Protein AF-A0A937NM58-F1 (afdb_monomer_lite)

Secondary structure (DSSP, 8-state):
--SGGGHHHHT-SHHHHHHHHHHHTS---S-HHHHHHHHHHHHHHHHHHS--GGG--TT-EEEEEEES-SSPPPTT--GGGS-EEEEEE--S-HHHHHHHHTPPSHHHHHHHHHHHHHHHHHHHHHHHHT-TTS-EE--HHHHHHHHT--HHHHHHHHHHHHHHH------HHHHHHTSS-HHHHHHHHHHHHTT--HHHHHHHHT--HHHHHHHHHHHHHHHHHHHTT--HHHHHHHH---HHHHHHHHHHHHHH-TTS-GGG--S---

Structure (mmCIF, N/CA/C/O backbone):
data_AF-A0A937NM58-F1
#
_entry.id   AF-A0A937NM58-F1
#
loop_
_atom_site.group_PDB
_atom_site.id
_atom_site.type_symbol
_atom_site.label_atom_id
_atom_site.label_alt_id
_atom_site.label_comp_id
_atom_site.label_asym_id
_atom_site.label_entity_id
_atom_site.label_seq_id
_atom_site.pdbx_PDB_ins_code
_atom_site.Cartn_x
_atom_site.Cartn_y
_atom_site.Cartn_z
_atom_site.occupancy
_atom_site.B_iso_or_equiv
_atom_site.auth_seq_id
_atom_site.auth_comp_id
_atom_site.auth_asym_id
_atom_site.auth_atom_id
_atom_site.pdbx_PDB_model_num
ATOM 1 N N . MET A 1 1 ? 34.214 -5.363 -49.501 1.00 46.44 1 MET A N 1
ATOM 2 C CA . MET A 1 1 ? 34.393 -6.374 -48.433 1.00 46.44 1 MET A CA 1
ATOM 3 C C . MET A 1 1 ? 34.916 -5.736 -47.137 1.00 46.44 1 MET A C 1
ATOM 5 O O . MET A 1 1 ? 36.028 -6.030 -46.733 1.00 46.44 1 MET A O 1
ATOM 9 N N . SER A 1 2 ? 34.150 -4.853 -46.474 1.00 55.09 2 SER A N 1
ATOM 10 C CA . SER A 1 2 ? 34.615 -4.168 -45.241 1.00 55.09 2 SER A CA 1
ATOM 11 C C . SER A 1 2 ? 33.670 -4.310 -44.032 1.00 55.09 2 SER A C 1
ATOM 13 O O . SER A 1 2 ? 33.998 -3.846 -42.944 1.00 55.09 2 SER A O 1
ATOM 15 N N . SER A 1 3 ? 32.519 -4.979 -44.177 1.00 57.66 3 SER A N 1
ATOM 16 C CA . SER A 1 3 ? 31.508 -5.089 -43.112 1.00 57.66 3 SER A CA 1
ATOM 17 C C . SER A 1 3 ? 31.756 -6.223 -42.106 1.00 57.66 3 SER A C 1
ATOM 19 O O . SER A 1 3 ? 31.245 -6.159 -40.991 1.00 57.66 3 SER A O 1
ATOM 21 N N . GLN A 1 4 ? 32.558 -7.241 -42.445 1.00 62.62 4 GLN A N 1
ATOM 22 C CA . GLN A 1 4 ? 32.810 -8.387 -41.554 1.00 62.62 4 GLN A CA 1
ATOM 23 C C . GLN A 1 4 ? 33.691 -8.046 -40.340 1.00 62.62 4 GLN A C 1
ATOM 25 O O . GLN A 1 4 ? 33.519 -8.652 -39.283 1.00 62.62 4 GLN A O 1
ATOM 30 N N . ALA A 1 5 ? 34.574 -7.045 -40.447 1.00 67.88 5 ALA A N 1
ATOM 31 C CA . ALA A 1 5 ? 35.495 -6.665 -39.370 1.00 67.88 5 ALA A CA 1
ATOM 32 C C . ALA A 1 5 ? 34.776 -6.189 -38.090 1.00 67.88 5 ALA A C 1
ATOM 34 O O . ALA A 1 5 ? 35.299 -6.341 -36.989 1.00 67.88 5 ALA A O 1
ATOM 35 N N . TYR A 1 6 ? 33.554 -5.662 -38.214 1.00 75.50 6 TYR A N 1
ATOM 36 C CA . TYR A 1 6 ? 32.794 -5.102 -37.091 1.00 75.50 6 TYR A CA 1
ATOM 37 C C . TYR A 1 6 ? 31.772 -6.072 -36.484 1.00 75.50 6 TYR A C 1
ATOM 39 O O . TYR A 1 6 ? 31.196 -5.772 -35.439 1.00 75.50 6 TYR A O 1
ATOM 47 N N . VAL A 1 7 ? 31.567 -7.253 -37.081 1.00 73.12 7 VAL A N 1
ATOM 48 C CA . VAL A 1 7 ? 30.554 -8.229 -36.633 1.00 73.12 7 VAL A CA 1
ATOM 49 C C . VAL A 1 7 ? 30.834 -8.722 -35.212 1.00 73.12 7 VAL A C 1
ATOM 51 O O . VAL A 1 7 ?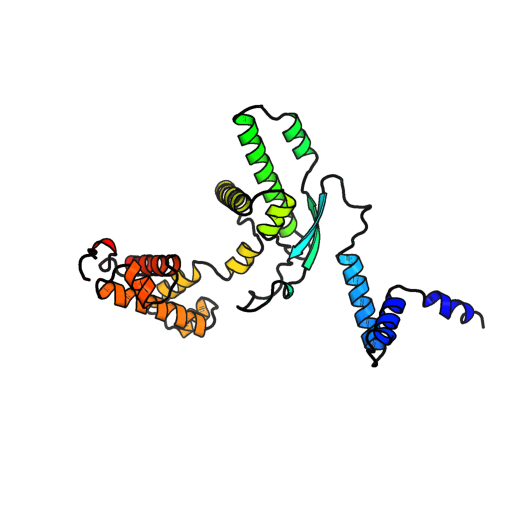 29.912 -8.846 -34.409 1.00 73.12 7 VAL A O 1
ATOM 54 N N . GLY A 1 8 ? 32.103 -8.976 -34.877 1.00 73.56 8 GLY A N 1
ATOM 55 C CA . GLY A 1 8 ? 32.495 -9.402 -33.530 1.00 73.56 8 GLY A CA 1
ATOM 56 C C . GLY A 1 8 ? 32.259 -8.317 -32.479 1.00 73.56 8 GLY A C 1
ATOM 57 O O . GLY A 1 8 ? 31.768 -8.607 -31.391 1.00 73.56 8 GLY A O 1
ATOM 58 N N . THR A 1 9 ? 32.545 -7.059 -32.817 1.00 76.94 9 THR A N 1
ATOM 59 C CA . THR A 1 9 ? 32.319 -5.907 -31.933 1.00 76.94 9 THR A CA 1
ATOM 60 C C . THR A 1 9 ? 30.828 -5.641 -31.728 1.00 76.94 9 THR A C 1
ATOM 62 O O . THR A 1 9 ? 30.406 -5.430 -30.595 1.00 76.94 9 THR A O 1
ATOM 65 N N . ALA A 1 10 ? 30.013 -5.743 -32.782 1.00 74.12 10 ALA A N 1
ATOM 66 C CA . ALA A 1 10 ? 28.562 -5.548 -32.714 1.00 74.12 10 ALA A CA 1
ATOM 67 C C . ALA A 1 10 ? 27.847 -6.571 -31.810 1.00 74.12 10 ALA A C 1
ATOM 69 O O . ALA A 1 10 ? 26.777 -6.290 -31.277 1.00 74.12 10 ALA A O 1
ATOM 70 N N . LYS A 1 11 ? 28.444 -7.752 -31.602 1.00 79.56 11 LYS A N 1
ATOM 71 C CA . LYS A 1 11 ? 27.898 -8.806 -30.735 1.00 79.56 11 LYS A CA 1
ATOM 72 C C . LYS A 1 11 ? 28.240 -8.631 -29.251 1.00 79.56 11 LYS A C 1
ATOM 74 O O . LYS A 1 11 ? 27.724 -9.383 -28.434 1.00 79.56 11 LYS A O 1
ATOM 79 N N . ARG A 1 12 ? 29.060 -7.648 -28.864 1.00 85.12 12 ARG A N 1
ATOM 80 C CA . ARG A 1 12 ? 29.435 -7.390 -27.458 1.00 85.12 12 ARG A CA 1
ATOM 81 C C . ARG A 1 12 ? 28.336 -6.617 -26.723 1.00 85.12 12 ARG A C 1
ATOM 83 O O . ARG A 1 12 ? 28.515 -5.462 -26.355 1.00 85.12 12 ARG A O 1
ATOM 90 N N . THR A 1 13 ? 27.179 -7.248 -26.547 1.00 87.75 13 THR A N 1
ATOM 91 C CA . THR A 1 13 ? 26.007 -6.651 -25.891 1.00 87.75 13 THR A CA 1
ATOM 92 C C . THR A 1 13 ? 25.630 -7.421 -24.631 1.00 87.75 13 THR A C 1
ATOM 94 O O . THR A 1 13 ? 25.936 -8.606 -24.504 1.00 87.75 13 THR A O 1
ATOM 97 N N . PHE A 1 14 ? 24.912 -6.761 -23.717 1.00 86.50 14 PHE A N 1
ATOM 98 C CA . PHE A 1 14 ? 24.343 -7.413 -22.535 1.00 86.50 14 PHE A CA 1
ATOM 99 C C . PHE A 1 14 ? 23.465 -8.614 -22.918 1.00 86.50 14 PHE A C 1
ATOM 101 O O . PHE A 1 14 ? 23.637 -9.698 -22.372 1.00 86.50 14 PHE A O 1
ATOM 108 N N . SER A 1 15 ? 22.596 -8.463 -23.923 1.00 88.44 15 SER A N 1
ATOM 109 C CA . SER A 1 15 ? 21.737 -9.557 -24.392 1.00 88.44 15 SER A CA 1
ATOM 110 C C . SER A 1 15 ? 22.546 -10.756 -24.903 1.00 88.44 15 SER A C 1
ATOM 112 O O . SER A 1 15 ? 22.203 -11.893 -24.598 1.00 88.44 15 SER A O 1
ATOM 114 N N . GLN A 1 16 ? 23.658 -10.536 -25.613 1.00 88.69 16 GLN A N 1
ATOM 115 C CA . GLN A 1 16 ? 24.517 -11.639 -26.059 1.00 88.69 16 GLN A CA 1
ATOM 116 C C . GLN A 1 16 ? 25.255 -12.321 -24.895 1.00 88.69 16 GLN A C 1
ATOM 118 O O . GLN A 1 16 ? 25.465 -13.532 -24.952 1.00 88.69 16 GLN A O 1
ATOM 123 N N . ALA A 1 17 ? 25.625 -11.573 -23.850 1.00 89.50 17 ALA A N 1
ATOM 124 C CA . ALA A 1 17 ? 26.204 -12.139 -22.631 1.00 89.50 17 ALA A CA 1
ATOM 125 C C . ALA A 1 17 ? 25.190 -13.014 -21.872 1.00 89.50 17 ALA A C 1
ATOM 127 O O . ALA A 1 17 ? 25.547 -14.096 -21.420 1.00 89.50 17 ALA A O 1
ATOM 128 N N . VAL A 1 18 ? 23.921 -12.592 -21.805 1.00 91.00 18 VAL A N 1
ATOM 129 C CA . VAL A 1 18 ? 22.829 -13.396 -21.228 1.00 91.00 18 VAL A CA 1
ATOM 130 C C . VAL A 1 18 ? 22.618 -14.687 -22.020 1.00 91.00 18 VAL A C 1
ATOM 132 O O . VAL A 1 18 ? 22.568 -15.753 -21.418 1.00 91.00 18 VAL A O 1
ATOM 135 N N . VAL A 1 19 ? 22.552 -14.621 -23.357 1.00 89.31 19 VAL A N 1
ATOM 136 C CA . VAL A 1 19 ? 22.438 -15.829 -24.200 1.00 89.31 19 VAL A CA 1
ATOM 137 C C . VAL A 1 19 ? 23.596 -16.790 -23.934 1.00 89.31 19 VAL A C 1
ATOM 139 O O . VAL A 1 19 ? 23.357 -17.975 -23.739 1.00 89.31 19 VAL A O 1
ATOM 142 N N . HIS A 1 20 ? 24.831 -16.281 -23.875 1.00 89.06 20 HIS A N 1
ATOM 143 C CA . HIS A 1 20 ? 26.003 -17.110 -23.601 1.00 89.06 20 HIS A CA 1
ATOM 144 C C . HIS A 1 20 ? 25.906 -17.813 -22.242 1.00 89.06 20 HIS A C 1
ATOM 146 O O . HIS A 1 20 ? 26.079 -19.021 -22.187 1.00 89.06 20 HIS A O 1
ATOM 152 N N . LEU A 1 21 ? 25.548 -17.083 -21.181 1.00 90.94 21 LEU A N 1
ATOM 153 C CA . LEU A 1 21 ? 25.357 -17.636 -19.837 1.00 90.94 21 LEU A CA 1
ATOM 154 C C . LEU A 1 21 ? 24.265 -18.719 -19.800 1.00 90.94 21 LEU A C 1
ATOM 156 O O . LEU A 1 21 ? 24.445 -19.748 -19.153 1.00 90.94 21 LEU A O 1
ATOM 160 N N . LEU A 1 22 ? 23.150 -18.534 -20.516 1.00 90.94 22 LEU A N 1
ATOM 161 C CA . LEU A 1 22 ? 22.099 -19.555 -20.612 1.00 90.94 22 LEU A CA 1
ATOM 162 C C . LEU A 1 22 ? 22.588 -20.821 -21.339 1.00 90.94 22 LEU A C 1
ATOM 164 O O . LEU A 1 22 ? 22.256 -21.931 -20.922 1.00 90.94 22 LEU A O 1
ATOM 168 N N . GLU A 1 23 ? 23.389 -20.664 -22.396 1.00 89.81 23 GLU A N 1
ATOM 169 C CA . GLU A 1 23 ? 23.971 -21.783 -23.149 1.00 89.81 23 GLU A CA 1
ATOM 170 C C . GLU A 1 23 ? 25.034 -22.539 -22.331 1.00 89.81 23 GLU A C 1
ATOM 172 O O . GLU A 1 23 ? 25.047 -23.769 -22.351 1.00 89.81 23 GLU A O 1
ATOM 177 N N . THR A 1 24 ? 25.918 -21.832 -21.617 1.00 88.75 24 THR A N 1
ATOM 178 C CA . THR A 1 24 ? 27.074 -22.439 -20.934 1.00 88.75 24 THR A CA 1
ATOM 179 C C . THR A 1 24 ? 26.768 -22.916 -19.524 1.00 88.75 24 THR A C 1
ATOM 181 O O . THR A 1 24 ? 27.105 -24.047 -19.181 1.00 88.75 24 THR A O 1
ATOM 184 N N . ASP A 1 25 ? 26.130 -22.075 -18.711 1.00 87.25 25 ASP A N 1
ATOM 185 C CA . ASP A 1 25 ? 26.051 -22.288 -17.261 1.00 87.25 25 ASP A CA 1
ATOM 186 C C . ASP A 1 25 ? 24.756 -23.010 -16.879 1.00 87.25 25 ASP A C 1
ATOM 188 O O . ASP A 1 25 ? 24.722 -23.781 -15.922 1.00 87.25 25 ASP A O 1
ATOM 192 N N . TYR A 1 26 ? 23.693 -22.785 -17.656 1.00 87.12 26 TYR A N 1
ATOM 193 C CA . TYR A 1 26 ? 22.386 -23.420 -17.463 1.00 87.12 26 TYR A CA 1
ATOM 194 C C . TYR A 1 26 ? 22.130 -24.572 -18.439 1.00 87.12 26 TYR A C 1
ATOM 196 O O . TYR A 1 26 ? 21.093 -25.227 -18.340 1.00 87.12 26 TYR A O 1
ATOM 204 N N . ALA A 1 27 ? 23.057 -24.819 -19.375 1.00 85.44 27 ALA A N 1
ATOM 205 C CA . ALA A 1 27 ? 22.957 -25.850 -20.408 1.00 85.44 27 ALA A CA 1
ATOM 206 C C . ALA A 1 27 ? 21.612 -25.832 -21.167 1.00 85.44 27 ALA A C 1
ATOM 208 O O . ALA A 1 27 ? 21.112 -26.874 -21.601 1.00 85.44 27 ALA A O 1
ATOM 209 N N . LEU A 1 28 ? 21.010 -24.646 -21.333 1.00 81.56 28 LEU A N 1
ATOM 210 C CA . LEU A 1 28 ? 19.780 -24.467 -22.100 1.00 81.56 28 LEU A CA 1
ATOM 211 C C . LEU A 1 28 ? 20.114 -24.550 -23.589 1.00 81.56 28 LEU A C 1
ATOM 213 O O . LEU A 1 28 ? 20.347 -23.551 -24.267 1.00 81.56 28 LEU A O 1
ATOM 217 N N . LEU A 1 29 ? 20.156 -25.780 -24.088 1.00 73.56 29 LEU A N 1
ATOM 218 C CA . LEU A 1 29 ? 20.459 -26.101 -25.475 1.00 73.56 29 LEU A CA 1
ATOM 219 C C . LEU A 1 29 ? 19.147 -26.228 -26.263 1.00 73.56 29 LEU A C 1
ATOM 221 O O . LEU A 1 29 ? 18.295 -27.061 -25.960 1.00 73.56 29 LEU A O 1
ATOM 225 N N . GLY A 1 30 ? 18.960 -25.373 -27.268 1.00 69.12 30 GLY A N 1
ATOM 226 C CA . GLY A 1 30 ? 17.721 -25.284 -28.042 1.00 69.12 30 GLY A CA 1
ATOM 227 C C . GLY A 1 30 ? 17.685 -24.058 -28.955 1.00 69.12 30 GLY A C 1
ATOM 228 O O . GLY A 1 30 ? 18.679 -23.347 -29.078 1.00 69.12 30 GLY A O 1
ATOM 229 N N . SER A 1 31 ? 16.547 -23.830 -29.630 1.00 78.62 31 SER A N 1
ATOM 230 C CA . SER A 1 31 ? 16.358 -22.746 -30.611 1.00 78.62 31 SER A CA 1
ATOM 231 C C . SER A 1 31 ? 16.915 -21.416 -30.098 1.00 78.62 31 SER A C 1
ATOM 233 O O . SER A 1 31 ? 16.328 -20.784 -29.221 1.00 78.62 31 SER A O 1
ATOM 235 N N . ARG A 1 32 ? 18.028 -20.967 -30.693 1.00 84.62 32 ARG A N 1
ATOM 236 C CA . ARG A 1 32 ? 18.716 -19.710 -30.356 1.00 84.62 32 ARG A CA 1
ATOM 237 C C . ARG A 1 32 ? 17.773 -18.508 -30.332 1.00 84.62 32 ARG A C 1
ATOM 239 O O . ARG A 1 32 ? 17.958 -17.586 -29.545 1.00 84.62 32 ARG A O 1
ATOM 246 N N . ARG A 1 33 ? 16.708 -18.564 -31.135 1.00 85.56 33 ARG A N 1
ATOM 247 C CA . ARG A 1 33 ? 15.648 -17.559 -31.158 1.00 85.56 33 ARG A CA 1
ATOM 248 C C . ARG A 1 33 ? 14.952 -17.393 -29.805 1.00 85.56 33 ARG A C 1
ATOM 250 O O . ARG A 1 33 ? 14.627 -16.273 -29.438 1.00 85.56 33 ARG A O 1
ATOM 257 N N . VAL A 1 34 ? 14.722 -18.481 -29.073 1.00 87.12 34 VAL A N 1
ATOM 258 C CA . VAL A 1 34 ? 14.090 -18.448 -27.744 1.00 87.12 34 VAL A CA 1
ATOM 259 C C . VAL A 1 34 ? 15.026 -17.803 -26.725 1.00 87.12 34 VAL A C 1
ATOM 261 O O . VAL A 1 34 ? 14.592 -16.951 -25.959 1.00 87.12 34 VAL A O 1
ATOM 264 N N . LEU A 1 35 ? 16.319 -18.138 -26.759 1.00 88.12 35 LEU A N 1
ATOM 265 C CA . LEU A 1 35 ? 17.313 -17.535 -25.864 1.00 88.12 35 LEU A CA 1
ATOM 266 C C . LEU A 1 35 ? 17.458 -16.027 -26.105 1.00 88.12 35 LEU A C 1
ATOM 268 O O . LEU A 1 35 ? 17.568 -15.256 -25.157 1.00 88.12 35 LEU A O 1
ATOM 272 N N . GLU A 1 36 ? 17.407 -15.595 -27.366 1.00 88.38 36 GLU A N 1
ATOM 273 C CA . GLU A 1 36 ? 17.400 -14.173 -27.725 1.00 88.38 36 GLU A CA 1
ATOM 274 C C . GLU A 1 36 ? 16.163 -13.435 -27.191 1.00 88.38 36 GLU A C 1
ATOM 276 O O . GLU A 1 36 ? 16.292 -12.292 -26.752 1.00 88.38 36 GLU A O 1
ATOM 281 N N . LEU A 1 37 ? 14.986 -14.076 -27.198 1.00 87.56 37 LEU A N 1
ATOM 282 C CA . LEU A 1 37 ? 13.766 -13.509 -26.611 1.00 87.56 37 LEU A CA 1
ATOM 283 C C . LEU A 1 37 ? 13.898 -13.370 -25.089 1.00 87.56 37 LEU A C 1
ATOM 285 O O . LEU A 1 37 ? 13.684 -12.281 -24.567 1.00 87.56 37 LEU A O 1
ATOM 289 N N . ILE A 1 38 ? 14.366 -14.411 -24.394 1.00 89.00 38 ILE A N 1
ATOM 290 C CA . ILE A 1 38 ? 14.612 -14.360 -22.941 1.00 89.00 38 ILE A CA 1
ATOM 291 C C . ILE A 1 38 ? 15.613 -13.246 -22.595 1.00 89.00 38 ILE A C 1
ATOM 293 O O . ILE A 1 38 ? 15.418 -12.485 -21.649 1.00 89.00 38 ILE A O 1
ATOM 297 N N . ALA A 1 39 ? 16.689 -13.111 -23.373 1.00 89.31 39 ALA A N 1
ATOM 298 C CA . ALA A 1 39 ? 17.687 -12.069 -23.161 1.00 89.31 39 ALA A CA 1
ATOM 299 C C . ALA A 1 39 ? 17.155 -10.649 -23.422 1.00 89.31 39 ALA A C 1
ATOM 301 O O . ALA A 1 39 ? 17.661 -9.688 -22.831 1.00 89.31 39 ALA A O 1
ATOM 302 N N . ALA A 1 40 ? 16.164 -10.496 -24.305 1.00 88.19 40 ALA A N 1
ATOM 303 C CA . ALA A 1 40 ? 15.447 -9.239 -24.483 1.00 88.19 40 ALA A CA 1
ATOM 304 C C . ALA A 1 40 ? 14.562 -8.941 -23.263 1.00 88.19 40 ALA A C 1
ATOM 306 O O . ALA A 1 40 ? 14.691 -7.859 -22.696 1.00 88.19 40 ALA A O 1
ATOM 307 N N . ASP A 1 41 ? 13.784 -9.917 -22.789 1.00 87.38 41 ASP A N 1
ATOM 308 C CA . ASP A 1 41 ? 12.912 -9.763 -21.617 1.00 87.38 41 ASP A CA 1
ATOM 309 C C . ASP A 1 41 ? 13.709 -9.405 -20.350 1.00 87.38 41 ASP A C 1
ATOM 311 O O . ASP A 1 41 ? 13.330 -8.507 -19.599 1.00 87.38 41 ASP A O 1
ATOM 315 N N . ILE A 1 42 ? 14.867 -10.042 -20.128 1.00 88.88 42 ILE A N 1
ATOM 316 C CA . ILE A 1 42 ? 15.755 -9.727 -18.994 1.00 88.88 42 ILE A CA 1
ATOM 317 C C . ILE A 1 42 ? 16.287 -8.297 -19.090 1.00 88.88 42 ILE A C 1
ATOM 319 O O . ILE A 1 42 ? 16.335 -7.585 -18.087 1.00 88.88 42 ILE A O 1
ATOM 323 N N . ARG A 1 43 ? 16.698 -7.851 -20.281 1.00 86.50 43 ARG A N 1
ATOM 324 C CA . ARG A 1 43 ? 17.160 -6.471 -20.480 1.00 86.50 43 ARG A CA 1
ATOM 325 C C . ARG A 1 43 ? 16.040 -5.477 -20.172 1.00 86.50 43 ARG A C 1
ATOM 327 O O . ARG A 1 43 ? 16.291 -4.469 -19.513 1.00 86.50 43 ARG A O 1
ATOM 334 N N . ASP A 1 44 ? 14.827 -5.772 -20.617 1.00 85.06 44 ASP A N 1
ATOM 335 C CA . ASP A 1 44 ? 13.672 -4.908 -20.409 1.00 85.06 44 ASP A CA 1
ATOM 336 C C . ASP A 1 44 ? 13.287 -4.867 -18.912 1.00 85.06 44 ASP A C 1
ATOM 338 O O . ASP A 1 44 ? 13.026 -3.788 -18.374 1.00 85.06 44 ASP A O 1
ATOM 342 N N . LEU A 1 45 ? 13.398 -5.990 -18.185 1.00 84.88 45 LEU A N 1
ATOM 343 C CA . LEU A 1 45 ? 13.287 -6.034 -16.718 1.00 84.88 45 LEU A CA 1
ATOM 344 C C . LEU A 1 45 ? 14.371 -5.201 -16.026 1.00 84.88 45 LEU A C 1
ATOM 346 O O . LEU A 1 45 ? 14.069 -4.449 -15.100 1.00 84.88 45 LEU A O 1
ATOM 350 N N . VAL A 1 46 ? 15.628 -5.295 -16.470 1.00 84.06 46 VAL A N 1
ATOM 351 C CA . VAL A 1 46 ? 16.715 -4.477 -15.915 1.00 84.06 46 VAL A CA 1
ATOM 352 C C . VAL A 1 46 ? 16.396 -2.994 -16.082 1.00 84.06 46 VAL A C 1
ATOM 354 O O . VAL A 1 46 ? 16.519 -2.230 -15.128 1.00 84.06 46 VAL A O 1
ATOM 357 N N . GLN A 1 47 ? 15.919 -2.587 -17.258 1.00 81.00 47 GLN A N 1
ATOM 358 C CA . GLN A 1 47 ? 15.522 -1.205 -17.515 1.00 81.00 47 GLN A CA 1
ATOM 359 C C . GLN A 1 47 ? 14.324 -0.769 -16.656 1.00 81.00 47 GLN A C 1
ATOM 361 O O . GLN A 1 47 ? 14.283 0.373 -16.194 1.00 81.00 47 GLN A O 1
ATOM 366 N N . GLN A 1 48 ? 13.366 -1.667 -16.420 1.00 79.69 48 GLN A N 1
ATOM 367 C CA . GLN A 1 48 ? 12.184 -1.397 -15.607 1.00 79.69 48 GLN A CA 1
ATOM 368 C C . GLN A 1 48 ? 12.522 -1.247 -14.115 1.00 79.69 48 GLN A C 1
ATOM 370 O O . GLN A 1 48 ? 12.020 -0.327 -13.470 1.00 79.69 48 GLN A O 1
ATOM 375 N N . PHE A 1 49 ? 13.341 -2.143 -13.556 1.00 78.62 49 PHE A N 1
ATOM 376 C CA . PHE A 1 49 ? 13.620 -2.196 -12.115 1.00 78.62 49 PHE A CA 1
ATOM 377 C C . PHE A 1 49 ? 14.799 -1.326 -11.687 1.00 78.62 49 PHE A C 1
ATOM 379 O O . PHE A 1 49 ? 14.757 -0.745 -10.602 1.00 78.62 49 PHE A O 1
ATOM 386 N N . TYR A 1 50 ? 15.812 -1.186 -12.540 1.00 73.06 50 TYR A N 1
ATOM 387 C CA . TYR A 1 50 ? 17.020 -0.410 -12.273 1.00 73.06 50 TYR A CA 1
ATOM 388 C C . TYR A 1 50 ? 17.040 0.870 -13.115 1.00 73.06 50 TYR A C 1
ATOM 390 O O . TYR A 1 50 ? 17.970 1.125 -13.884 1.00 73.06 50 TYR A O 1
ATOM 398 N N . GLN A 1 51 ? 15.999 1.698 -12.969 1.00 62.81 51 GLN A N 1
ATOM 399 C CA . GLN A 1 51 ? 15.981 3.034 -13.568 1.00 62.81 51 GLN A CA 1
ATOM 400 C C . GLN A 1 51 ? 17.206 3.827 -13.088 1.00 62.81 51 GLN A C 1
ATOM 402 O O . GLN A 1 51 ? 17.500 3.868 -11.893 1.00 62.81 51 GLN A O 1
ATOM 407 N N . GLN A 1 52 ? 17.952 4.429 -14.020 1.00 59.59 52 GLN A N 1
ATOM 408 C CA . GLN A 1 52 ? 19.214 5.107 -13.712 1.00 59.59 52 GLN A CA 1
ATOM 409 C C . GLN A 1 52 ? 19.023 6.168 -12.614 1.00 59.59 52 GLN A C 1
ATOM 411 O O . GLN A 1 52 ? 18.226 7.095 -12.765 1.00 59.59 52 GLN A O 1
ATOM 416 N N . ALA A 1 53 ? 19.815 6.054 -11.542 1.00 55.16 53 ALA A N 1
ATOM 417 C CA . ALA A 1 53 ? 19.754 6.888 -10.338 1.00 55.16 53 ALA A CA 1
ATOM 418 C C . ALA A 1 53 ? 19.829 8.409 -10.601 1.00 55.16 53 ALA A C 1
ATOM 420 O O . ALA A 1 53 ? 19.360 9.202 -9.790 1.00 55.16 53 ALA A O 1
ATOM 421 N N . ASN A 1 54 ? 20.350 8.828 -11.757 1.00 56.25 54 ASN A N 1
ATOM 422 C CA . ASN A 1 54 ? 20.585 10.234 -12.103 1.00 56.25 54 ASN A CA 1
ATOM 423 C C . ASN A 1 54 ? 19.316 11.061 -12.392 1.00 56.25 54 ASN A C 1
ATOM 425 O O . ASN A 1 54 ? 19.433 12.233 -12.741 1.00 56.25 54 ASN A O 1
ATOM 429 N N . ARG A 1 55 ? 18.111 10.483 -12.294 1.00 70.69 55 ARG A N 1
ATOM 430 C CA . ARG A 1 55 ? 16.842 11.184 -12.581 1.00 70.69 55 ARG A CA 1
ATOM 431 C C . ARG A 1 55 ? 15.840 11.196 -11.427 1.00 70.69 55 ARG A C 1
ATOM 433 O O . ARG A 1 55 ? 14.725 11.671 -11.616 1.00 70.69 55 ARG A O 1
ATOM 440 N N . VAL A 1 56 ? 16.216 10.694 -10.252 1.00 82.06 56 VAL A N 1
ATOM 441 C CA . VAL A 1 56 ? 15.331 10.656 -9.079 1.00 82.06 56 VAL A CA 1
ATOM 442 C C . VAL A 1 56 ? 15.558 11.923 -8.246 1.00 82.06 56 VAL A C 1
ATOM 444 O O . VAL A 1 56 ? 16.668 12.112 -7.744 1.00 82.06 56 VAL A O 1
ATOM 447 N N . PRO A 1 57 ? 14.562 12.818 -8.097 1.00 84.38 57 PRO A N 1
ATOM 448 C CA . PRO A 1 57 ? 14.734 14.034 -7.307 1.00 84.38 57 PRO A CA 1
ATOM 449 C C . PRO A 1 57 ? 14.979 13.732 -5.820 1.00 84.38 57 PRO A C 1
ATOM 451 O O . PRO A 1 57 ? 14.548 12.704 -5.297 1.00 84.38 57 PRO A O 1
ATOM 454 N N . SER A 1 58 ? 15.626 14.659 -5.106 1.00 87.31 58 SER A N 1
ATOM 455 C CA . SER A 1 58 ? 15.822 14.534 -3.654 1.00 87.31 58 SER A CA 1
ATOM 456 C C . SER A 1 58 ? 14.485 14.364 -2.921 1.00 87.31 58 SER A C 1
ATOM 458 O O . SER A 1 58 ? 13.504 15.033 -3.244 1.00 87.31 58 SER A O 1
ATOM 460 N N . GLY A 1 59 ? 14.442 13.451 -1.946 1.00 89.94 59 GLY A N 1
ATOM 461 C CA . GLY A 1 59 ? 13.232 13.121 -1.185 1.00 89.94 59 GLY A CA 1
ATOM 462 C C . GLY A 1 59 ? 12.269 12.150 -1.882 1.00 89.94 59 GLY A C 1
ATOM 463 O O . GLY A 1 59 ? 11.299 11.708 -1.259 1.00 89.94 59 GLY A O 1
ATOM 464 N N . TRP A 1 60 ? 12.539 11.765 -3.132 1.00 93.19 60 TRP A N 1
ATOM 465 C CA . TRP A 1 60 ? 11.826 10.688 -3.818 1.00 93.19 60 TRP A CA 1
ATOM 466 C C . TRP A 1 60 ? 12.490 9.337 -3.546 1.00 93.19 60 TRP A C 1
ATOM 468 O O . TRP A 1 60 ? 13.676 9.260 -3.229 1.00 93.19 60 TRP A O 1
ATOM 478 N N . MET A 1 61 ? 11.717 8.260 -3.658 1.00 91.75 61 MET A N 1
ATOM 479 C CA . MET A 1 61 ? 12.191 6.900 -3.398 1.00 91.75 61 MET A CA 1
ATOM 480 C C . MET A 1 61 ? 11.828 5.986 -4.559 1.00 91.75 61 MET A C 1
ATOM 482 O O . MET A 1 61 ? 10.659 5.912 -4.923 1.00 91.75 61 MET A O 1
ATOM 486 N N . VAL A 1 62 ? 12.802 5.260 -5.105 1.00 90.88 62 VAL A N 1
ATOM 487 C CA . VAL A 1 62 ? 12.523 4.171 -6.051 1.00 90.88 62 VAL A CA 1
ATOM 488 C C . VAL A 1 62 ? 12.083 2.949 -5.256 1.00 90.88 62 VAL A C 1
ATOM 490 O O . VAL A 1 62 ? 12.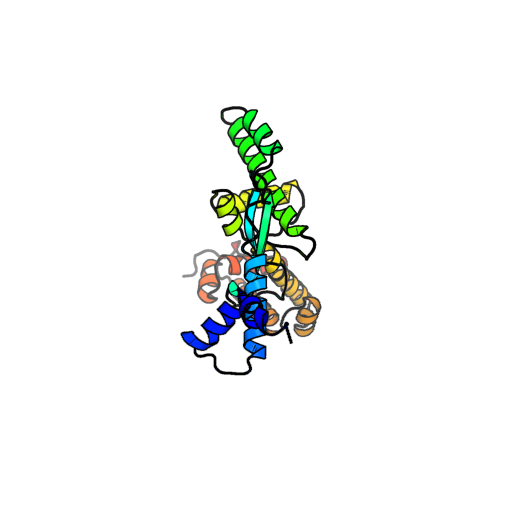820 2.479 -4.390 1.00 90.88 62 VAL A O 1
ATOM 493 N N . PHE A 1 63 ? 10.875 2.458 -5.516 1.00 91.44 63 PHE A N 1
ATOM 494 C CA . PHE A 1 63 ? 10.323 1.294 -4.824 1.00 91.44 63 PHE A CA 1
ATOM 495 C C . PHE A 1 63 ? 9.376 0.524 -5.751 1.00 91.44 63 PHE A C 1
ATOM 497 O O . PHE A 1 63 ? 8.624 1.126 -6.524 1.00 91.44 63 PHE A O 1
ATOM 504 N N . ALA A 1 64 ? 9.395 -0.807 -5.671 1.00 90.56 64 ALA A N 1
ATOM 505 C CA . ALA A 1 64 ? 8.517 -1.654 -6.470 1.00 90.56 64 ALA A CA 1
ATOM 506 C C . ALA A 1 64 ? 7.105 -1.701 -5.872 1.00 90.56 64 ALA A C 1
ATOM 508 O O . ALA A 1 64 ? 6.923 -2.042 -4.707 1.00 90.56 64 ALA A O 1
ATOM 509 N N . GLY A 1 65 ? 6.101 -1.375 -6.681 1.00 89.31 65 GLY A N 1
ATOM 510 C CA . GLY A 1 65 ? 4.693 -1.583 -6.365 1.00 89.31 65 GLY A CA 1
ATOM 511 C C . GLY A 1 65 ? 4.084 -2.703 -7.203 1.00 89.31 65 GLY A C 1
ATOM 512 O O . GLY A 1 65 ? 4.714 -3.256 -8.107 1.00 89.31 65 GLY A O 1
ATOM 513 N N . VAL A 1 66 ? 2.826 -3.027 -6.916 1.00 88.62 66 VAL A N 1
ATOM 514 C CA . VAL A 1 66 ? 2.070 -4.058 -7.631 1.00 88.62 66 VAL A CA 1
ATOM 515 C C . VAL A 1 66 ? 1.121 -3.404 -8.618 1.00 88.62 66 VAL A C 1
ATOM 517 O O . VAL A 1 66 ? 0.243 -2.640 -8.217 1.00 88.62 66 VAL A O 1
ATOM 520 N N . LYS A 1 67 ? 1.257 -3.713 -9.907 1.00 86.81 67 LYS A N 1
ATOM 521 C CA . LYS A 1 67 ? 0.319 -3.233 -10.920 1.00 86.81 67 LYS A CA 1
ATOM 522 C C . LYS A 1 67 ? -1.052 -3.861 -10.676 1.00 86.81 67 LYS A C 1
ATOM 524 O O . LYS A 1 67 ? -1.162 -5.076 -10.506 1.00 86.81 67 LYS A O 1
ATOM 529 N N . ALA A 1 68 ? -2.098 -3.042 -10.679 1.00 82.50 68 ALA A N 1
ATOM 530 C CA . ALA A 1 68 ? -3.490 -3.457 -10.526 1.00 82.50 68 ALA A CA 1
ATOM 531 C C . ALA A 1 68 ? -3.998 -4.170 -11.794 1.00 82.50 68 ALA A C 1
ATOM 533 O O . ALA A 1 68 ? -4.873 -3.683 -12.503 1.00 82.50 68 ALA A O 1
ATOM 534 N N . THR A 1 69 ? -3.390 -5.311 -12.110 1.00 68.44 69 THR A N 1
ATOM 535 C CA . THR A 1 69 ? -3.677 -6.141 -13.283 1.00 68.44 69 THR A CA 1
ATOM 536 C C . THR A 1 69 ? -3.964 -7.571 -12.849 1.00 68.44 69 THR A C 1
ATOM 538 O O . THR A 1 69 ? -3.356 -8.075 -11.902 1.00 68.44 69 THR A O 1
ATOM 541 N N . GLY A 1 70 ? -4.883 -8.215 -13.565 1.00 55.84 70 GLY A N 1
ATOM 542 C CA . GLY A 1 70 ? -5.260 -9.609 -13.348 1.00 55.84 70 GLY A CA 1
ATOM 543 C C . GLY A 1 70 ? -6.457 -9.806 -12.407 1.00 55.84 70 GLY A C 1
ATOM 544 O O . GLY A 1 70 ? -6.850 -8.891 -11.678 1.00 55.84 70 GLY A O 1
ATOM 545 N N . PRO A 1 71 ? -7.075 -11.000 -12.449 1.00 48.09 71 PRO A N 1
ATOM 546 C CA . PRO A 1 71 ? -8.147 -11.370 -11.538 1.00 48.09 71 PRO A CA 1
ATOM 547 C C . PRO A 1 71 ? -7.632 -11.459 -10.096 1.00 48.09 71 PRO A C 1
ATOM 549 O O . PRO A 1 71 ? -6.434 -11.520 -9.826 1.00 48.09 71 PRO A O 1
ATOM 552 N N . LYS A 1 72 ? -8.573 -11.483 -9.154 1.00 50.66 72 LYS A N 1
ATOM 553 C CA . LYS A 1 72 ? -8.322 -11.722 -7.732 1.00 50.66 72 LYS A CA 1
ATOM 554 C C . LYS A 1 72 ? -7.417 -12.947 -7.529 1.00 50.66 72 LYS A C 1
ATOM 556 O O . LYS A 1 72 ? -7.688 -14.000 -8.109 1.00 50.66 72 LYS A O 1
ATOM 561 N N . ALA A 1 73 ? -6.393 -12.817 -6.683 1.00 49.16 73 ALA A N 1
ATOM 562 C CA . ALA A 1 73 ? -5.532 -13.938 -6.319 1.00 49.16 73 ALA A CA 1
ATOM 563 C C . ALA A 1 73 ? -6.376 -15.078 -5.724 1.00 49.16 73 ALA A C 1
ATOM 565 O O . ALA A 1 73 ? -7.186 -14.860 -4.816 1.00 49.16 73 ALA A O 1
ATOM 566 N N . ARG A 1 74 ? -6.221 -16.290 -6.260 1.00 46.56 74 ARG A N 1
ATOM 567 C CA . ARG A 1 74 ? -6.894 -17.488 -5.738 1.00 46.56 74 ARG A CA 1
ATOM 568 C C . ARG A 1 74 ? -6.186 -17.954 -4.457 1.00 46.56 74 ARG A C 1
ATOM 570 O O . ARG A 1 74 ? -4.974 -17.762 -4.341 1.00 46.56 74 ARG A O 1
ATOM 577 N N . PRO A 1 75 ? -6.892 -18.577 -3.493 1.00 39.09 75 PRO A N 1
ATOM 578 C CA . PRO A 1 75 ? -6.243 -19.165 -2.323 1.00 39.09 75 PRO A CA 1
ATOM 579 C C . PRO A 1 75 ? -5.116 -20.117 -2.759 1.00 39.09 75 PRO A C 1
ATOM 581 O O . PRO A 1 75 ? -5.371 -21.055 -3.509 1.00 39.09 75 PRO A O 1
ATOM 584 N N . GLY A 1 76 ? -3.880 -19.848 -2.327 1.00 42.91 76 GLY A N 1
ATOM 585 C CA . GLY A 1 76 ? -2.685 -20.614 -2.710 1.00 42.91 76 GLY A CA 1
ATOM 586 C C . GLY A 1 76 ? -1.779 -19.962 -3.764 1.00 42.91 76 GLY A C 1
ATOM 587 O O . GLY A 1 76 ? -0.679 -20.463 -3.979 1.00 42.91 76 GLY A O 1
ATOM 588 N N . GLN A 1 77 ? -2.174 -18.840 -4.379 1.00 43.00 77 GLN A N 1
ATOM 589 C CA . GLN A 1 77 ? -1.270 -18.058 -5.232 1.00 43.00 77 GLN A CA 1
ATOM 590 C C . GLN A 1 77 ? -0.277 -17.244 -4.395 1.00 43.00 77 GLN A C 1
ATOM 592 O O . GLN A 1 77 ? -0.648 -16.548 -3.447 1.00 43.00 77 GLN A O 1
ATOM 597 N N . SER A 1 78 ? 1.004 -17.348 -4.747 1.00 44.50 78 SER A N 1
ATOM 598 C CA . SER A 1 78 ? 2.090 -16.595 -4.120 1.00 44.50 78 SER A CA 1
ATOM 599 C C . SER A 1 78 ? 2.000 -15.113 -4.502 1.00 44.50 78 SER A C 1
ATOM 601 O O . SER A 1 78 ? 1.504 -14.754 -5.567 1.00 44.50 78 SER A O 1
ATOM 603 N N . ALA A 1 79 ? 2.547 -14.224 -3.664 1.00 42.50 79 ALA A N 1
ATOM 604 C CA . ALA A 1 79 ? 2.671 -12.793 -3.965 1.00 42.50 79 ALA A CA 1
ATOM 605 C C . ALA A 1 79 ? 3.401 -12.495 -5.300 1.00 42.50 79 ALA A C 1
ATOM 607 O O . ALA A 1 79 ? 3.306 -11.367 -5.786 1.00 42.50 79 ALA A O 1
ATOM 608 N N . SER A 1 80 ? 4.086 -13.501 -5.861 1.00 48.19 80 SER A N 1
ATOM 609 C CA . SER A 1 80 ? 4.802 -13.505 -7.144 1.00 48.19 80 SER A CA 1
ATOM 610 C C . SER A 1 80 ? 3.920 -13.532 -8.402 1.00 48.19 80 SER A C 1
ATOM 612 O O . SER A 1 80 ? 4.433 -13.243 -9.477 1.00 48.19 80 SER A O 1
ATOM 614 N N . ASP A 1 81 ? 2.610 -13.780 -8.291 1.00 57.47 81 ASP A N 1
ATOM 615 C CA . ASP A 1 81 ? 1.723 -13.883 -9.467 1.00 57.47 81 ASP A CA 1
ATOM 616 C C . ASP A 1 81 ? 1.246 -12.526 -10.021 1.00 57.47 81 ASP A C 1
ATOM 618 O O . ASP A 1 81 ? 0.538 -12.470 -11.027 1.00 57.47 81 ASP A O 1
ATOM 622 N N . HIS A 1 82 ? 1.613 -11.413 -9.380 1.00 70.50 82 HIS A N 1
ATOM 623 C CA . HIS A 1 82 ? 1.232 -10.079 -9.839 1.00 70.50 82 HIS A CA 1
ATOM 624 C C . HIS A 1 82 ? 2.398 -9.345 -10.491 1.00 70.50 82 HIS A C 1
ATOM 626 O O . HIS A 1 82 ? 3.515 -9.343 -9.975 1.00 70.50 82 HIS A O 1
ATOM 632 N N . GLN A 1 83 ? 2.107 -8.635 -11.583 1.00 78.44 83 GLN A N 1
ATOM 633 C CA . GLN A 1 83 ? 3.094 -7.806 -12.261 1.00 78.44 83 GLN A CA 1
ATOM 634 C C . GLN A 1 83 ? 3.621 -6.717 -11.314 1.00 78.44 83 GLN A C 1
ATOM 636 O O . GLN A 1 83 ? 2.872 -5.858 -10.841 1.00 78.44 83 GLN A O 1
ATOM 641 N N . LEU A 1 84 ? 4.925 -6.752 -11.053 1.00 84.81 84 LEU A N 1
ATOM 642 C CA . LEU A 1 84 ? 5.633 -5.739 -10.281 1.00 84.81 84 LEU A CA 1
ATOM 643 C C . LEU A 1 84 ? 6.116 -4.614 -11.199 1.00 84.81 84 LEU A C 1
ATOM 645 O O . LEU A 1 84 ? 6.531 -4.858 -12.332 1.00 84.81 84 LEU A O 1
ATOM 649 N N . VAL A 1 85 ? 6.062 -3.377 -10.705 1.00 84.50 85 VAL A N 1
ATOM 650 C CA . VAL A 1 85 ? 6.533 -2.185 -11.422 1.00 84.50 85 VAL A CA 1
ATOM 651 C C . VAL A 1 85 ? 7.291 -1.278 -10.462 1.00 84.50 85 VAL A C 1
ATOM 653 O O . VAL A 1 85 ? 6.782 -0.938 -9.396 1.00 84.50 85 VAL A O 1
ATOM 656 N N . SER A 1 86 ? 8.505 -0.877 -10.840 1.00 88.75 86 SER A N 1
ATOM 657 C CA . SER A 1 86 ? 9.305 0.084 -10.079 1.00 88.75 86 SER A CA 1
ATOM 658 C C . SER A 1 86 ? 8.909 1.511 -10.441 1.00 88.75 86 SER A C 1
ATOM 660 O O . SER A 1 86 ? 8.937 1.876 -11.616 1.00 88.75 86 SER A O 1
ATOM 662 N N . LEU A 1 87 ? 8.535 2.307 -9.437 1.00 90.12 87 LEU A N 1
ATOM 663 C CA . LEU A 1 87 ? 8.205 3.725 -9.587 1.00 90.12 87 LEU A CA 1
ATOM 664 C C . LEU A 1 87 ? 9.097 4.586 -8.692 1.00 90.12 87 LEU A C 1
ATOM 666 O O . LEU A 1 87 ? 9.578 4.133 -7.653 1.00 90.12 87 LEU A O 1
ATOM 670 N N . SER A 1 88 ? 9.255 5.855 -9.072 1.00 92.19 88 SER A N 1
ATOM 671 C CA . SER A 1 88 ? 9.803 6.897 -8.200 1.00 92.19 88 SER A CA 1
ATOM 672 C C . SER A 1 88 ? 8.658 7.550 -7.428 1.00 92.19 88 SER A C 1
ATOM 674 O O . SER A 1 88 ? 7.837 8.253 -8.006 1.00 92.19 88 SER A O 1
ATOM 676 N N . TRP A 1 89 ? 8.587 7.317 -6.122 1.00 94.50 89 TRP A N 1
ATOM 677 C CA . TRP A 1 89 ? 7.492 7.765 -5.266 1.00 94.50 89 TRP A CA 1
ATOM 678 C C . TRP A 1 89 ? 7.807 9.113 -4.600 1.00 94.50 89 TRP A C 1
ATOM 680 O O . TRP A 1 89 ? 8.896 9.263 -4.036 1.00 94.50 89 TRP A O 1
ATOM 690 N N . PRO A 1 90 ? 6.861 10.075 -4.570 1.00 95.94 90 PRO A N 1
ATOM 691 C CA . PRO A 1 90 ? 7.049 11.386 -3.943 1.00 95.94 90 PRO A CA 1
ATOM 692 C C . PRO A 1 90 ? 6.928 11.305 -2.409 1.00 95.94 90 PRO A C 1
ATOM 694 O O . PRO A 1 90 ? 5.933 11.731 -1.806 1.00 95.94 90 PRO A O 1
ATOM 697 N N . ILE A 1 91 ? 7.937 10.724 -1.753 1.00 96.06 91 ILE A N 1
ATOM 698 C CA . ILE A 1 91 ? 7.919 10.450 -0.309 1.00 96.06 91 ILE A CA 1
ATOM 699 C C . ILE A 1 91 ? 8.055 11.722 0.521 1.00 96.06 91 ILE A C 1
ATOM 701 O O . ILE A 1 91 ? 7.313 11.897 1.491 1.00 96.06 91 ILE A O 1
ATOM 705 N N . LEU A 1 92 ? 8.977 12.608 0.167 1.00 95.12 92 LEU A N 1
ATOM 706 C CA . LEU A 1 92 ? 9.250 13.862 0.860 1.00 95.12 92 LEU A CA 1
ATOM 707 C C . LEU A 1 92 ? 9.428 14.964 -0.183 1.00 95.12 92 LEU A C 1
ATOM 709 O O . LEU A 1 92 ? 10.369 14.919 -0.967 1.00 95.12 92 LEU A O 1
ATOM 713 N N . LEU A 1 93 ? 8.510 15.926 -0.203 1.00 95.31 93 LEU A N 1
ATOM 714 C CA . LEU A 1 93 ? 8.552 17.057 -1.128 1.00 95.31 93 LEU A CA 1
ATOM 715 C C . LEU A 1 93 ? 9.016 18.338 -0.411 1.00 95.31 93 LEU A C 1
ATOM 717 O O . LEU A 1 93 ? 8.969 18.382 0.823 1.00 95.31 93 LEU A O 1
ATOM 721 N N . PRO A 1 94 ? 9.464 19.378 -1.144 1.00 93.75 94 PRO A N 1
ATOM 722 C CA . PRO A 1 94 ? 9.922 20.632 -0.544 1.00 93.75 94 PRO A CA 1
ATOM 723 C C . PRO A 1 94 ? 8.915 21.249 0.437 1.00 93.75 94 PRO A C 1
ATOM 725 O O . PRO A 1 94 ? 9.298 21.635 1.539 1.00 93.75 94 PRO A O 1
ATOM 728 N N . GLU A 1 95 ? 7.617 21.224 0.119 1.00 94.19 95 GLU A N 1
ATOM 729 C CA . GLU A 1 95 ? 6.576 21.763 1.001 1.00 94.19 95 GLU A CA 1
ATOM 730 C C . GLU A 1 95 ? 6.425 20.977 2.319 1.00 94.19 95 GLU A C 1
ATOM 732 O O . GLU A 1 95 ? 5.946 21.506 3.323 1.00 94.19 95 GLU A O 1
ATOM 737 N N . ASP A 1 96 ? 6.841 19.705 2.354 1.00 95.19 96 ASP A N 1
ATOM 738 C CA . ASP A 1 96 ? 6.853 18.926 3.594 1.00 95.19 96 ASP A CA 1
ATOM 739 C C . ASP A 1 96 ? 8.007 19.366 4.506 1.00 95.19 96 ASP A C 1
ATOM 741 O O . ASP A 1 96 ? 7.864 19.339 5.729 1.00 95.19 96 ASP A O 1
ATOM 745 N N . LEU A 1 97 ? 9.148 19.760 3.929 1.00 92.81 97 LEU A N 1
ATOM 746 C CA . LEU A 1 97 ? 10.300 20.275 4.673 1.00 92.81 97 LEU A CA 1
ATOM 747 C C . LEU A 1 97 ? 10.003 21.654 5.267 1.00 92.81 97 LEU A C 1
ATOM 749 O O . LEU A 1 97 ? 10.347 21.898 6.421 1.00 92.81 97 LEU A O 1
ATOM 753 N N . GLU A 1 98 ? 9.305 22.512 4.525 1.00 92.56 98 GLU A N 1
ATOM 754 C CA . GLU A 1 98 ? 8.800 23.799 5.024 1.00 92.56 98 GLU A CA 1
ATOM 755 C C . GLU A 1 98 ? 7.807 23.610 6.180 1.00 92.56 98 GLU A C 1
ATOM 757 O O . GLU A 1 98 ? 7.892 24.274 7.216 1.00 92.56 98 GLU A O 1
ATOM 762 N N . ALA A 1 99 ? 6.893 22.644 6.054 1.00 93.31 99 ALA A N 1
ATOM 763 C CA . ALA A 1 99 ? 5.980 22.299 7.139 1.00 93.31 99 ALA A CA 1
ATOM 764 C C . ALA A 1 99 ? 6.719 21.747 8.372 1.00 93.31 99 ALA A C 1
ATOM 766 O O . ALA A 1 99 ? 6.284 21.959 9.502 1.00 93.31 99 ALA A O 1
ATOM 767 N N . LEU A 1 100 ? 7.830 21.027 8.178 1.00 92.12 100 LEU A N 1
ATOM 768 C CA . LEU A 1 100 ? 8.664 20.513 9.267 1.00 92.12 100 LEU A CA 1
ATOM 769 C C . LEU A 1 100 ? 9.498 21.604 9.946 1.00 92.12 100 LEU A C 1
ATOM 771 O O . LEU A 1 100 ? 9.674 21.533 11.163 1.00 92.12 100 LEU A O 1
ATOM 775 N N . SER A 1 101 ? 10.003 22.590 9.198 1.00 92.00 101 SER A N 1
ATOM 776 C CA . SER A 1 101 ? 10.841 23.671 9.738 1.00 92.00 101 SER A CA 1
ATOM 777 C C . SER A 1 101 ? 10.056 24.646 10.619 1.00 92.00 101 SER A C 1
ATOM 779 O O . SER A 1 101 ? 10.623 25.249 11.527 1.00 92.00 101 SER A O 1
ATOM 781 N N . THR A 1 102 ? 8.747 24.750 10.393 1.00 92.75 102 THR A N 1
ATOM 782 C CA . THR A 1 102 ? 7.839 25.668 11.094 1.00 92.75 102 THR A CA 1
ATOM 783 C C . THR A 1 102 ? 6.998 24.994 12.184 1.00 92.75 102 THR A C 1
ATOM 785 O O . THR A 1 102 ? 6.093 25.615 12.740 1.00 92.75 102 THR A O 1
ATOM 788 N N . MET A 1 103 ? 7.271 23.726 12.527 1.00 92.56 103 MET A N 1
ATOM 789 C CA . MET A 1 103 ? 6.411 22.997 13.463 1.00 92.56 103 MET A CA 1
ATOM 790 C C . MET A 1 103 ? 6.439 23.554 14.893 1.00 92.56 103 MET A C 1
ATOM 792 O O . MET A 1 103 ? 7.518 23.775 15.454 1.00 92.56 103 MET A O 1
ATOM 796 N N . PRO A 1 104 ? 5.265 23.651 15.550 1.00 92.19 104 PRO A N 1
ATOM 797 C CA . PRO A 1 104 ? 5.202 23.950 16.972 1.00 92.19 104 PRO A CA 1
ATOM 798 C C . PRO A 1 104 ? 5.843 22.825 17.798 1.00 92.19 104 PRO A C 1
ATOM 800 O O . PRO A 1 104 ? 5.962 21.680 17.356 1.00 92.19 104 PRO A O 1
ATOM 803 N N . LYS A 1 105 ? 6.260 23.132 19.029 1.00 91.19 105 LYS A N 1
ATOM 804 C CA . LYS A 1 105 ? 6.795 22.135 19.974 1.00 91.19 105 LYS A CA 1
ATOM 805 C C . LYS A 1 105 ? 5.669 21.494 20.797 1.00 91.19 105 LYS A C 1
ATOM 807 O O . LYS A 1 105 ? 4.522 21.929 20.784 1.00 91.19 105 LYS A O 1
ATOM 812 N N . GLY A 1 106 ? 5.992 20.431 21.533 1.00 93.19 106 GLY A N 1
ATOM 813 C CA . GLY A 1 106 ? 5.059 19.806 22.474 1.00 93.19 106 GLY A CA 1
ATOM 814 C C . GLY A 1 106 ? 3.915 19.033 21.805 1.00 93.19 106 GLY A C 1
ATOM 815 O O . GLY A 1 106 ? 4.110 18.345 20.800 1.00 93.19 106 GLY A O 1
ATOM 816 N N . LYS A 1 107 ? 2.721 19.083 22.408 1.00 93.00 107 LYS A N 1
ATOM 817 C CA . LYS A 1 107 ? 1.551 18.293 21.982 1.00 93.00 107 LYS A CA 1
ATOM 818 C C . LYS A 1 107 ? 1.054 18.697 20.591 1.00 93.00 107 LYS A C 1
ATOM 820 O O . LYS A 1 107 ? 0.752 17.823 19.780 1.00 93.00 107 LYS A O 1
ATOM 825 N N . GLU A 1 108 ? 1.036 19.994 20.304 1.00 91.00 108 GLU A N 1
ATOM 826 C CA . GLU A 1 108 ? 0.630 20.538 19.004 1.00 91.00 108 GLU A CA 1
ATOM 827 C C . GLU A 1 108 ? 1.583 20.104 17.890 1.00 91.00 108 GLU A C 1
ATOM 829 O O . GLU A 1 108 ? 1.136 19.643 16.843 1.00 91.00 108 GLU A O 1
ATOM 834 N N . GLY A 1 109 ? 2.894 20.116 18.152 1.00 93.31 109 GLY A N 1
ATOM 835 C CA . GLY A 1 109 ? 3.901 19.599 17.223 1.00 93.31 109 GLY A CA 1
ATOM 836 C C . GLY A 1 109 ? 3.705 18.131 16.867 1.00 93.31 109 GLY A C 1
ATOM 837 O O . GLY A 1 109 ? 3.772 17.744 15.700 1.00 93.31 109 GLY A O 1
ATOM 838 N N . LYS A 1 110 ? 3.404 17.293 17.867 1.00 91.25 110 LYS A N 1
ATOM 839 C CA . LYS A 1 110 ? 3.107 15.869 17.643 1.00 91.25 110 LYS A CA 1
ATOM 840 C C . LYS A 1 110 ? 1.870 15.685 16.758 1.00 91.25 110 LYS A C 1
ATOM 842 O O . LYS A 1 110 ? 1.897 14.857 15.846 1.00 91.25 110 LYS A O 1
ATOM 847 N N . ALA A 1 111 ? 0.812 16.463 16.994 1.00 93.00 111 ALA A N 1
ATOM 848 C CA . ALA A 1 111 ? -0.399 16.430 16.177 1.00 93.00 111 ALA A CA 1
ATOM 849 C C . ALA A 1 111 ? -0.132 16.911 14.739 1.00 93.00 111 ALA A C 1
ATOM 851 O O . ALA A 1 111 ? -0.513 16.229 13.787 1.00 93.00 111 ALA A O 1
ATOM 852 N N . ALA A 1 112 ? 0.597 18.018 14.567 1.00 93.81 112 ALA A N 1
ATOM 853 C CA . ALA A 1 112 ? 0.996 18.533 13.258 1.00 93.81 112 ALA A CA 1
ATOM 854 C C . ALA A 1 112 ? 1.831 17.509 12.473 1.00 93.81 112 ALA A C 1
ATOM 856 O O . ALA A 1 112 ? 1.569 17.258 11.294 1.00 93.81 112 ALA A O 1
ATOM 857 N N . ARG A 1 113 ? 2.778 16.831 13.136 1.00 93.75 113 ARG A N 1
ATOM 858 C CA . ARG A 1 113 ? 3.607 15.785 12.519 1.00 93.75 113 ARG A CA 1
ATOM 859 C C . ARG A 1 113 ? 2.793 14.585 12.067 1.00 93.75 113 ARG A C 1
ATOM 861 O O . ARG A 1 113 ? 3.032 14.059 10.982 1.00 93.75 113 ARG A O 1
ATOM 868 N N . ARG A 1 114 ? 1.798 14.190 12.859 1.00 94.31 114 ARG A N 1
ATOM 869 C CA . ARG A 1 114 ? 0.849 13.134 12.499 1.00 94.31 114 ARG A CA 1
ATOM 870 C C . ARG A 1 114 ? 0.005 13.515 11.282 1.00 94.31 114 ARG A C 1
ATOM 872 O O . ARG A 1 114 ? -0.161 12.699 10.378 1.00 94.31 114 ARG A O 1
ATOM 879 N N . THR A 1 115 ? -0.468 14.758 11.220 1.00 94.75 115 THR A N 1
ATOM 880 C CA . THR A 1 115 ? -1.211 15.287 10.066 1.00 94.75 115 THR A CA 1
ATOM 881 C C . THR A 1 115 ? -0.351 15.318 8.803 1.00 94.75 115 THR A C 1
ATOM 883 O O . THR A 1 115 ? -0.800 14.854 7.754 1.00 94.75 115 THR A O 1
ATOM 886 N N . LEU A 1 116 ? 0.896 15.792 8.900 1.00 95.62 116 LEU A N 1
ATOM 887 C CA . LEU A 1 116 ? 1.836 15.801 7.778 1.00 95.62 116 LEU A CA 1
ATOM 888 C C . LEU A 1 116 ? 2.134 14.381 7.286 1.00 95.62 116 LEU A C 1
ATOM 890 O O . LEU A 1 116 ? 2.094 14.116 6.088 1.00 95.62 116 LEU A O 1
ATOM 894 N N . LEU A 1 117 ? 2.380 13.447 8.203 1.00 95.62 117 LEU A N 1
ATOM 895 C CA . LEU A 1 117 ? 2.617 12.045 7.869 1.00 95.62 117 LEU A CA 1
ATOM 896 C C . LEU A 1 117 ? 1.431 11.438 7.108 1.00 95.62 117 LEU A C 1
ATOM 898 O O . LEU A 1 117 ? 1.621 10.817 6.064 1.00 95.62 117 LEU A O 1
ATOM 902 N N . ARG A 1 118 ? 0.203 11.688 7.576 1.00 96.19 118 ARG A N 1
ATOM 903 C CA . ARG A 1 118 ? -1.023 11.268 6.885 1.00 96.19 118 ARG A CA 1
ATOM 904 C C . ARG A 1 118 ? -1.114 11.865 5.478 1.00 96.19 118 ARG A C 1
ATOM 906 O O . ARG A 1 118 ? -1.384 11.127 4.535 1.00 96.19 118 ARG A O 1
ATOM 913 N N . LYS A 1 119 ? -0.844 13.169 5.319 1.00 96.38 119 LYS A N 1
ATOM 914 C CA . LYS A 1 119 ? -0.815 13.851 4.008 1.00 96.38 119 LYS A CA 1
ATOM 915 C C . LYS A 1 119 ? 0.169 13.171 3.049 1.00 96.38 119 LYS A C 1
ATOM 917 O O . LYS A 1 119 ? -0.186 12.903 1.904 1.00 96.38 119 LYS A O 1
ATOM 922 N N . ARG A 1 120 ? 1.377 12.850 3.522 1.00 97.31 120 ARG A N 1
ATOM 923 C CA . ARG A 1 120 ? 2.422 12.196 2.717 1.00 97.31 120 ARG A CA 1
ATOM 924 C C . ARG A 1 120 ? 2.029 10.778 2.294 1.00 97.31 120 ARG A C 1
ATOM 926 O O . ARG A 1 120 ? 2.183 10.440 1.124 1.00 97.31 120 ARG A O 1
ATOM 933 N N . ILE A 1 121 ? 1.464 9.977 3.202 1.00 97.06 121 ILE A N 1
ATOM 934 C CA . ILE A 1 121 ? 0.966 8.627 2.880 1.00 97.06 121 ILE A CA 1
ATOM 935 C C . ILE A 1 121 ? -0.140 8.697 1.816 1.00 97.06 121 ILE A C 1
ATOM 937 O O . ILE A 1 121 ? -0.101 7.955 0.836 1.00 97.06 121 ILE A O 1
ATOM 941 N N . VAL A 1 122 ? -1.104 9.613 1.973 1.00 96.69 122 VAL A N 1
ATOM 942 C CA . VAL A 1 122 ? -2.186 9.817 0.994 1.00 96.69 122 VAL A CA 1
ATOM 943 C C . VAL A 1 122 ? -1.625 10.202 -0.373 1.00 96.69 122 VAL A C 1
ATOM 945 O O . VAL A 1 122 ? -2.037 9.623 -1.375 1.00 96.69 122 VAL A O 1
ATOM 948 N N . ARG A 1 123 ? -0.662 11.132 -0.421 1.00 97.25 123 ARG A N 1
ATOM 949 C CA . ARG A 1 123 ? -0.002 11.547 -1.668 1.00 97.25 123 ARG A CA 1
ATOM 950 C C . ARG A 1 123 ? 0.625 10.362 -2.398 1.00 97.25 123 ARG A C 1
ATOM 952 O O . ARG A 1 123 ? 0.428 10.230 -3.598 1.00 97.25 123 ARG A O 1
ATOM 959 N N . VAL A 1 124 ? 1.349 9.501 -1.684 1.00 97.56 124 VAL A N 1
ATOM 960 C CA . VAL A 1 124 ? 2.012 8.325 -2.271 1.00 97.56 124 VAL A CA 1
ATOM 961 C C . VAL A 1 124 ? 1.001 7.328 -2.839 1.00 97.56 124 VAL A C 1
ATOM 963 O O . VAL A 1 124 ? 1.178 6.859 -3.960 1.00 97.56 124 VAL A O 1
ATOM 966 N N . ILE A 1 125 ? -0.085 7.047 -2.116 1.00 96.06 125 ILE A N 1
ATOM 967 C CA . ILE A 1 125 ? -1.143 6.146 -2.601 1.00 96.06 125 ILE A CA 1
ATOM 968 C C . ILE A 1 125 ? -1.816 6.713 -3.852 1.00 96.06 125 ILE A C 1
ATOM 970 O O . ILE A 1 125 ? -1.996 6.001 -4.837 1.00 96.06 125 ILE A O 1
ATOM 974 N N . GLU A 1 126 ? -2.177 7.994 -3.831 1.00 95.44 126 GLU A N 1
ATOM 975 C CA . GLU A 1 126 ? -2.829 8.641 -4.970 1.00 95.44 126 GLU A CA 1
ATOM 976 C C . GLU A 1 126 ? -1.898 8.737 -6.182 1.00 95.44 126 GLU A C 1
ATOM 978 O O . GLU A 1 126 ? -2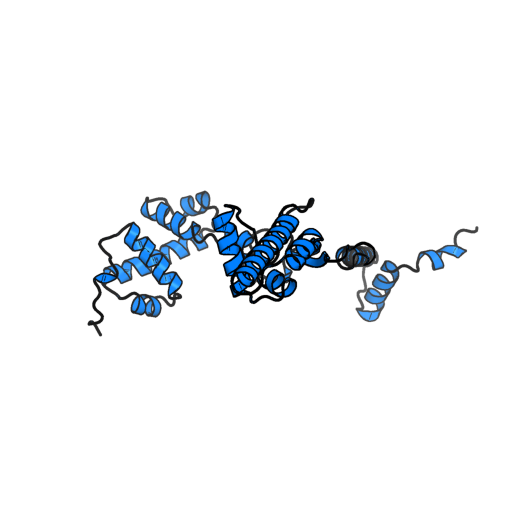.357 8.535 -7.303 1.00 95.44 126 GLU A O 1
ATOM 983 N N . TYR A 1 127 ? -0.599 8.965 -5.965 1.00 95.88 127 TYR A N 1
ATOM 984 C CA . TYR A 1 127 ? 0.407 8.958 -7.026 1.00 95.88 127 TYR A CA 1
ATOM 985 C C . TYR A 1 127 ? 0.434 7.612 -7.763 1.00 95.88 127 TYR A C 1
ATOM 987 O O . TYR A 1 127 ? 0.330 7.577 -8.986 1.00 95.88 127 TYR A O 1
ATOM 995 N N . GLY A 1 128 ? 0.479 6.497 -7.025 1.00 94.25 128 GLY A N 1
ATOM 996 C CA . GLY A 1 128 ? 0.403 5.159 -7.619 1.00 94.25 128 GLY A CA 1
ATOM 997 C C . GLY A 1 128 ? -0.937 4.893 -8.305 1.00 94.25 128 GLY A C 1
ATOM 998 O O . GLY A 1 128 ? -0.979 4.349 -9.408 1.00 94.25 128 GLY A O 1
ATOM 999 N N . ARG A 1 129 ? -2.048 5.338 -7.700 1.00 92.19 129 ARG A N 1
ATOM 1000 C CA . ARG A 1 129 ? -3.400 5.204 -8.269 1.00 92.19 129 ARG A CA 1
ATOM 1001 C C . ARG A 1 129 ? -3.539 5.889 -9.632 1.00 92.19 129 ARG A C 1
ATOM 1003 O O . ARG A 1 129 ? -4.283 5.402 -10.476 1.00 92.19 129 ARG A O 1
ATOM 1010 N N . GLN A 1 130 ? -2.876 7.029 -9.812 1.00 92.50 130 GLN A N 1
ATOM 1011 C CA . GLN A 1 130 ? -2.969 7.889 -10.996 1.00 92.50 130 GLN A CA 1
ATOM 1012 C C . GLN A 1 130 ? -1.905 7.572 -12.058 1.00 92.50 130 GLN A C 1
ATOM 1014 O O . GLN A 1 130 ? -1.756 8.328 -13.015 1.00 92.50 130 GLN A O 1
ATOM 1019 N N . HIS A 1 131 ? -1.158 6.477 -11.900 1.00 90.69 131 HIS A N 1
ATOM 1020 C CA . HIS A 1 131 ? -0.108 6.113 -12.840 1.00 90.69 131 HIS A CA 1
ATOM 1021 C C . HIS A 1 131 ? -0.679 5.899 -14.268 1.00 90.69 131 HIS A C 1
ATOM 1023 O O . HIS A 1 131 ? -1.685 5.195 -14.409 1.00 90.69 131 HIS A O 1
ATOM 1029 N N . PRO A 1 132 ? -0.066 6.474 -15.330 1.00 85.31 132 PRO A N 1
ATOM 1030 C CA . PRO A 1 132 ? -0.635 6.489 -16.687 1.00 85.31 132 PRO A CA 1
ATOM 1031 C C . PRO A 1 132 ? -0.947 5.107 -17.270 1.00 85.31 132 PRO A C 1
ATOM 1033 O O . PRO A 1 132 ? -1.995 4.914 -17.878 1.00 85.31 132 PRO A O 1
ATOM 1036 N N . ASP A 1 133 ? -0.079 4.123 -17.020 1.00 83.31 133 ASP A N 1
ATOM 1037 C CA . ASP A 1 133 ? -0.237 2.748 -17.525 1.00 83.31 133 ASP A CA 1
ATOM 1038 C C . ASP A 1 133 ? -1.157 1.869 -16.656 1.00 83.31 133 ASP A C 1
ATOM 1040 O O . ASP A 1 133 ? -1.117 0.634 -16.731 1.00 83.31 133 ASP A O 1
ATOM 1044 N N . GLY A 1 134 ? -1.954 2.504 -15.797 1.00 85.12 134 GLY A N 1
ATOM 1045 C CA . GLY A 1 134 ? -2.866 1.881 -14.848 1.00 85.12 134 GLY A CA 1
ATOM 1046 C C . GLY A 1 134 ? -2.361 1.929 -13.400 1.00 85.12 134 GLY A C 1
ATOM 1047 O O . GLY A 1 134 ? -1.170 2.142 -13.168 1.00 85.12 134 GLY A O 1
ATOM 1048 N N . PRO A 1 135 ? -3.251 1.711 -12.411 1.00 89.81 135 PRO A N 1
ATOM 1049 C CA . PRO A 1 135 ? -2.920 1.887 -11.001 1.00 89.81 135 PRO A CA 1
ATOM 1050 C C . PRO A 1 135 ? -1.788 0.967 -10.532 1.00 89.81 135 PRO A C 1
ATOM 1052 O O . PRO A 1 135 ? -1.786 -0.234 -10.807 1.00 89.81 135 PRO A O 1
ATOM 1055 N N . VAL A 1 136 ? -0.867 1.522 -9.749 1.00 91.81 136 VAL A N 1
ATOM 1056 C CA . VAL A 1 136 ? 0.182 0.787 -9.038 1.00 91.81 136 VAL A CA 1
ATOM 1057 C C . VAL A 1 136 ? -0.067 0.912 -7.542 1.00 91.81 136 VAL A C 1
ATOM 1059 O O . VAL A 1 136 ? -0.215 2.005 -6.999 1.00 91.81 136 VAL A O 1
ATOM 1062 N N . LEU A 1 137 ? -0.156 -0.231 -6.875 1.00 93.00 137 LEU A N 1
ATOM 1063 C CA . LEU A 1 137 ? -0.635 -0.358 -5.509 1.00 93.00 137 LEU A CA 1
ATOM 1064 C C . LEU A 1 137 ? 0.501 -0.763 -4.576 1.00 93.00 137 LEU A C 1
ATOM 1066 O O . LEU A 1 137 ? 1.330 -1.609 -4.909 1.00 93.00 137 LEU A O 1
ATOM 1070 N N . LEU A 1 138 ? 0.468 -0.212 -3.368 1.00 93.81 138 LEU A N 1
ATOM 1071 C CA . LEU A 1 138 ? 1.361 -0.571 -2.270 1.00 93.81 138 LEU A CA 1
ATOM 1072 C C . LEU A 1 138 ? 0.585 -1.326 -1.191 1.00 93.81 138 LEU A C 1
ATOM 1074 O O . LEU A 1 138 ? -0.601 -1.070 -0.953 1.00 93.81 138 LEU A O 1
ATOM 1078 N N . THR A 1 139 ? 1.235 -2.269 -0.522 1.00 90.75 139 THR A N 1
ATOM 1079 C CA . THR A 1 139 ? 0.712 -2.918 0.683 1.00 90.75 139 THR A CA 1
ATOM 1080 C C . THR A 1 139 ? 0.874 -2.010 1.905 1.00 90.75 139 THR A C 1
ATOM 1082 O O . THR A 1 139 ? 1.587 -1.006 1.884 1.00 90.75 139 THR A O 1
ATOM 1085 N N . LEU A 1 140 ? 0.227 -2.371 3.019 1.00 89.75 140 LEU A N 1
ATOM 1086 C CA . LEU A 1 140 ? 0.486 -1.697 4.296 1.00 89.75 140 LEU A CA 1
ATOM 1087 C C . LEU A 1 140 ? 1.933 -1.907 4.773 1.00 89.75 140 LEU A C 1
ATOM 1089 O O . LEU A 1 140 ? 2.475 -1.028 5.438 1.00 89.75 140 LEU A O 1
ATOM 1093 N N . ALA A 1 141 ? 2.546 -3.047 4.431 1.00 88.56 141 ALA A N 1
ATOM 1094 C CA . ALA A 1 141 ? 3.939 -3.348 4.748 1.00 88.56 141 ALA A CA 1
ATOM 1095 C C . ALA A 1 141 ? 4.905 -2.459 3.949 1.00 88.56 141 ALA A C 1
ATOM 1097 O O . ALA A 1 141 ? 5.828 -1.904 4.536 1.00 88.56 141 ALA A O 1
ATOM 1098 N N . ASP A 1 142 ? 4.635 -2.231 2.661 1.00 94.25 142 ASP A N 1
ATOM 1099 C CA . ASP A 1 142 ? 5.438 -1.322 1.832 1.00 94.25 142 ASP A CA 1
ATOM 1100 C C . ASP A 1 142 ? 5.407 0.098 2.408 1.00 94.25 142 ASP A C 1
ATOM 1102 O O . ASP A 1 142 ? 6.446 0.691 2.677 1.00 94.25 142 ASP A O 1
ATOM 1106 N N . LEU A 1 143 ? 4.214 0.622 2.708 1.00 95.75 143 LEU A N 1
ATOM 1107 C CA . LEU A 1 143 ? 4.060 1.943 3.330 1.00 95.75 143 LEU A CA 1
ATOM 1108 C C . LEU A 1 143 ? 4.721 2.012 4.718 1.00 95.75 143 LEU A C 1
ATOM 1110 O O . LEU A 1 143 ? 5.310 3.029 5.078 1.00 95.75 143 LEU A O 1
ATOM 1114 N N . SER A 1 144 ? 4.643 0.937 5.502 1.00 94.81 144 SER A N 1
ATOM 1115 C CA . SER A 1 144 ? 5.321 0.823 6.798 1.00 94.81 144 SER A CA 1
ATOM 1116 C C . SER A 1 144 ? 6.840 0.939 6.645 1.00 94.81 144 SER A C 1
ATOM 1118 O O . SER A 1 144 ? 7.450 1.736 7.360 1.00 94.81 144 SER A O 1
ATOM 1120 N N . ALA A 1 145 ? 7.426 0.236 5.673 1.00 94.00 145 ALA A N 1
ATOM 1121 C CA . ALA A 1 145 ? 8.853 0.292 5.369 1.00 94.00 145 ALA A CA 1
ATOM 1122 C C . ALA A 1 145 ? 9.282 1.661 4.811 1.00 94.00 145 ALA A C 1
ATOM 1124 O O . ALA A 1 145 ? 10.272 2.226 5.267 1.00 94.00 145 ALA A O 1
ATOM 1125 N N . MET A 1 146 ? 8.515 2.235 3.879 1.00 95.81 146 MET A N 1
ATOM 1126 C CA . MET A 1 146 ? 8.824 3.526 3.249 1.00 95.81 146 MET A CA 1
ATOM 1127 C C . MET A 1 146 ? 8.801 4.706 4.233 1.00 95.81 146 MET A C 1
ATOM 1129 O O . MET A 1 146 ? 9.542 5.673 4.057 1.00 95.81 146 MET A O 1
ATOM 1133 N N . PHE A 1 147 ? 7.931 4.658 5.248 1.00 95.62 147 PHE A N 1
ATOM 1134 C CA . PHE A 1 147 ? 7.734 5.752 6.206 1.00 95.62 147 PHE A CA 1
ATOM 1135 C C . PHE A 1 147 ? 8.299 5.472 7.608 1.00 95.62 147 PHE A C 1
ATOM 1137 O O . PHE A 1 147 ? 8.150 6.321 8.490 1.00 95.62 147 PHE A O 1
ATOM 1144 N N . SER A 1 148 ? 8.942 4.319 7.824 1.00 94.69 148 SER A N 1
ATOM 1145 C CA . SER A 1 148 ? 9.454 3.869 9.129 1.00 94.69 148 SER A CA 1
ATOM 1146 C C . SER A 1 148 ? 8.384 3.872 10.230 1.00 94.69 148 SER A C 1
ATOM 1148 O O . SER A 1 148 ? 8.584 4.402 11.324 1.00 94.69 148 SER A O 1
ATOM 1150 N N . LEU A 1 149 ? 7.219 3.298 9.926 1.00 93.94 149 LEU A N 1
ATOM 1151 C CA . LEU A 1 149 ? 6.065 3.207 10.828 1.00 93.94 149 LEU A CA 1
ATOM 1152 C C . LEU A 1 149 ? 5.711 1.755 11.110 1.00 93.94 149 LEU A C 1
ATOM 1154 O O . LEU A 1 149 ? 6.007 0.880 10.307 1.00 93.94 149 LEU A O 1
ATOM 1158 N N . GLY A 1 150 ? 4.980 1.491 12.192 1.00 92.75 150 GLY A N 1
ATOM 1159 C CA . GLY A 1 150 ? 4.336 0.187 12.366 1.00 92.75 150 GLY A CA 1
ATOM 1160 C C . GLY A 1 150 ? 3.165 -0.002 11.390 1.00 92.75 150 GLY A C 1
ATOM 1161 O O . GLY A 1 150 ? 2.408 0.937 11.144 1.00 92.75 150 GLY A O 1
ATOM 1162 N N . VAL A 1 151 ? 2.945 -1.224 10.894 1.00 88.56 151 VAL A N 1
ATOM 1163 C CA . VAL A 1 151 ? 1.818 -1.561 9.990 1.00 88.56 151 VAL A CA 1
ATOM 1164 C C . VAL A 1 151 ? 0.460 -1.135 10.573 1.00 88.56 151 VAL A C 1
ATOM 1166 O O . VAL A 1 151 ? -0.383 -0.581 9.865 1.00 88.56 151 VAL A O 1
ATOM 1169 N N . VAL A 1 152 ? 0.264 -1.310 11.886 1.00 90.38 152 VAL A N 1
ATOM 1170 C CA . VAL A 1 152 ? -0.949 -0.868 12.602 1.00 90.38 152 VAL A CA 1
ATOM 1171 C C . VAL A 1 152 ? -1.109 0.655 12.555 1.00 90.38 152 VAL A C 1
ATOM 1173 O O . VAL A 1 152 ? -2.212 1.153 12.342 1.00 90.38 152 VAL A O 1
ATOM 1176 N N . GLN A 1 153 ? -0.016 1.408 12.699 1.00 93.25 153 GLN A N 1
ATOM 1177 C CA . GLN A 1 153 ? -0.052 2.871 12.635 1.00 93.25 153 GLN A CA 1
ATOM 1178 C C . GLN A 1 153 ? -0.436 3.354 11.234 1.00 93.25 153 GLN A C 1
ATOM 1180 O O . GLN A 1 153 ? -1.269 4.250 11.112 1.00 93.25 153 GLN A O 1
ATOM 1185 N N . VAL A 1 154 ? 0.109 2.731 10.184 1.00 94.38 154 VAL A N 1
ATOM 1186 C CA . VAL A 1 154 ? -0.279 3.016 8.792 1.00 94.38 154 VAL A CA 1
ATOM 1187 C C . VAL A 1 154 ? -1.771 2.755 8.590 1.00 94.38 154 VAL A C 1
ATOM 1189 O O . VAL A 1 154 ? -2.473 3.608 8.050 1.00 94.38 154 VAL A O 1
ATOM 1192 N N . SER A 1 155 ? -2.274 1.613 9.070 1.00 91.25 155 SER A N 1
ATOM 1193 C CA . SER A 1 155 ? -3.696 1.260 8.983 1.00 91.25 155 SER A CA 1
ATOM 1194 C C . SER A 1 155 ? -4.602 2.316 9.634 1.00 91.25 155 SER A C 1
ATOM 1196 O O . SER A 1 155 ? -5.557 2.779 9.008 1.00 91.25 155 SER A O 1
ATOM 1198 N N . LEU A 1 156 ? -4.261 2.771 10.846 1.00 92.88 156 LEU A N 1
ATOM 1199 C CA . LEU A 1 156 ? -5.007 3.817 11.557 1.00 92.88 156 LEU A CA 1
ATOM 1200 C C . LEU A 1 156 ? -4.971 5.166 10.825 1.00 92.88 156 LEU A C 1
ATOM 1202 O O . LEU A 1 156 ? -6.013 5.796 10.657 1.00 92.88 156 LEU A O 1
ATOM 1206 N N . LEU A 1 157 ? -3.799 5.596 10.342 1.00 95.50 157 LEU A N 1
ATOM 1207 C CA . LEU A 1 157 ? -3.666 6.843 9.577 1.00 95.50 157 LEU A CA 1
ATOM 1208 C C . LEU A 1 157 ? -4.497 6.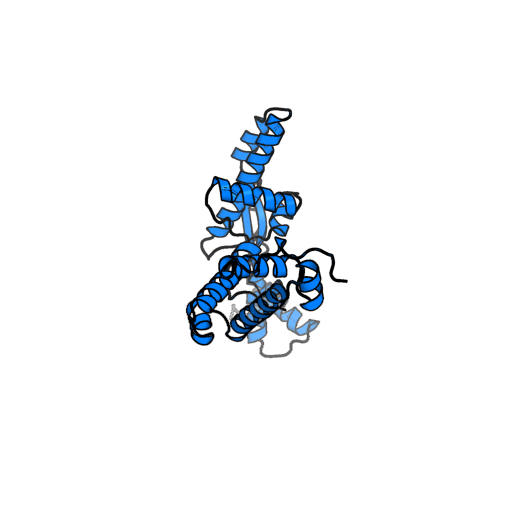815 8.292 1.00 95.50 157 LEU A C 1
ATOM 1210 O O . LEU A 1 157 ? -5.090 7.829 7.922 1.00 95.50 157 LEU A O 1
ATOM 1214 N N . LEU A 1 158 ? -4.554 5.662 7.621 1.00 93.75 158 LEU A N 1
ATOM 1215 C CA . LEU A 1 158 ? -5.371 5.479 6.428 1.00 93.75 158 LEU A CA 1
ATOM 1216 C C . LEU A 1 158 ? -6.860 5.460 6.740 1.00 93.75 158 LEU A C 1
ATOM 1218 O O . LEU A 1 158 ? -7.620 6.060 5.989 1.00 93.75 158 LEU A O 1
ATOM 1222 N N . LYS A 1 159 ? -7.283 4.807 7.827 1.00 91.75 159 LYS A N 1
ATOM 1223 C CA . LYS A 1 159 ? -8.684 4.827 8.265 1.00 91.75 159 LYS A CA 1
ATOM 1224 C C . LYS A 1 159 ? -9.169 6.267 8.450 1.00 91.75 159 LYS A C 1
ATOM 1226 O O . LYS A 1 159 ? -10.129 6.666 7.803 1.00 91.75 159 LYS A O 1
ATOM 1231 N N . GLU A 1 160 ? -8.429 7.069 9.210 1.00 92.75 160 GLU A N 1
ATOM 1232 C CA . GLU A 1 160 ? -8.764 8.483 9.407 1.00 92.75 160 GLU A CA 1
ATOM 1233 C C . GLU A 1 160 ? -8.709 9.300 8.116 1.00 92.75 160 GLU A C 1
ATOM 1235 O O . GLU A 1 160 ? -9.508 10.207 7.905 1.00 92.75 160 GLU A O 1
ATOM 1240 N N . ALA A 1 161 ? -7.744 9.019 7.237 1.00 93.56 161 ALA A N 1
ATOM 1241 C CA . ALA A 1 161 ? -7.659 9.713 5.960 1.00 93.56 161 ALA A CA 1
ATOM 1242 C C . ALA A 1 161 ? -8.883 9.423 5.077 1.00 93.56 161 ALA A C 1
ATOM 1244 O O . ALA A 1 161 ? -9.379 10.337 4.420 1.00 93.56 161 ALA A O 1
ATOM 1245 N N . ARG A 1 162 ? -9.387 8.182 5.078 1.00 91.12 162 ARG A N 1
ATOM 1246 C CA . ARG A 1 162 ? -10.618 7.800 4.369 1.00 91.12 162 ARG A CA 1
ATOM 1247 C C . ARG A 1 162 ? -11.830 8.514 4.955 1.00 91.12 162 ARG A C 1
ATOM 1249 O O . ARG A 1 162 ? -12.586 9.106 4.196 1.00 91.12 162 ARG A O 1
ATOM 1256 N N . GLU A 1 163 ? -11.965 8.520 6.279 1.00 90.25 163 GLU A N 1
ATOM 1257 C CA . GLU A 1 163 ? -13.046 9.224 6.987 1.00 90.25 163 GLU A CA 1
ATOM 1258 C C . GLU A 1 163 ? -13.048 10.726 6.659 1.00 90.25 163 GLU A C 1
ATOM 1260 O O . GLU A 1 163 ? -14.090 11.290 6.340 1.00 90.25 163 GLU A O 1
ATOM 1265 N N . ASN A 1 164 ? -11.874 11.361 6.636 1.00 88.19 164 ASN A N 1
ATOM 1266 C CA . ASN A 1 164 ? -11.759 12.800 6.394 1.00 88.19 164 ASN A CA 1
ATOM 1267 C C . ASN A 1 164 ? -11.927 13.215 4.928 1.00 88.19 164 ASN A C 1
ATOM 1269 O O . ASN A 1 164 ? -12.291 14.356 4.658 1.00 88.19 164 ASN A O 1
ATOM 1273 N N . THR A 1 165 ? -11.570 12.350 3.976 1.00 87.12 165 THR A N 1
ATOM 1274 C CA . THR A 1 165 ? -11.531 12.717 2.547 1.00 87.12 165 THR A CA 1
ATOM 1275 C C . THR A 1 165 ? -12.631 12.068 1.716 1.00 87.12 165 THR A C 1
ATOM 1277 O O . THR A 1 165 ? -12.825 12.468 0.571 1.00 87.12 165 THR A O 1
ATOM 1280 N N . GLY A 1 166 ? -13.293 11.028 2.233 1.00 84.06 166 GLY A N 1
ATOM 1281 C CA . GLY A 1 166 ? -14.222 10.180 1.480 1.00 84.06 166 GLY A CA 1
ATOM 1282 C C . GLY A 1 166 ? -13.560 9.346 0.375 1.00 84.06 166 GLY A C 1
ATOM 1283 O O . GLY A 1 166 ? -14.237 8.606 -0.336 1.00 84.06 166 GLY A O 1
ATOM 1284 N N . LYS A 1 167 ? -12.236 9.445 0.198 1.00 85.06 167 LYS A N 1
ATOM 1285 C CA . LYS A 1 167 ? -11.508 8.712 -0.840 1.00 85.06 167 LYS A CA 1
ATOM 1286 C C . LYS A 1 167 ? -11.248 7.272 -0.398 1.00 85.06 167 LYS A C 1
ATOM 1288 O O . LYS A 1 167 ? -10.960 7.039 0.775 1.00 85.06 167 LYS A O 1
ATOM 1293 N N . PRO A 1 168 ? -11.235 6.302 -1.328 1.00 79.94 168 PRO A N 1
ATOM 1294 C CA . PRO A 1 168 ? -11.014 4.901 -0.981 1.00 79.94 168 PRO A CA 1
ATOM 1295 C C . PRO A 1 168 ? -9.571 4.599 -0.538 1.00 79.94 168 PRO A C 1
ATOM 1297 O O . PRO A 1 168 ? -9.366 3.671 0.242 1.00 79.94 168 PRO A O 1
ATOM 1300 N N . LEU A 1 169 ? -8.575 5.380 -0.992 1.00 89.25 169 LEU A N 1
ATOM 1301 C CA . LEU A 1 169 ? -7.143 5.206 -0.684 1.00 89.25 169 LEU A CA 1
ATOM 1302 C C . LEU A 1 169 ? -6.703 3.741 -0.841 1.00 89.25 169 LEU A C 1
ATOM 1304 O O . LEU A 1 169 ? -6.482 3.014 0.136 1.00 89.25 169 LEU A O 1
ATOM 1308 N N . LEU A 1 170 ? -6.660 3.309 -2.102 1.00 84.50 170 LEU A N 1
ATOM 1309 C CA . LEU A 1 170 ? -6.503 1.914 -2.507 1.00 84.50 170 LEU A CA 1
ATOM 1310 C C . LEU A 1 170 ? -5.083 1.414 -2.195 1.00 84.50 170 LEU A C 1
ATOM 1312 O O . LEU A 1 170 ? -4.127 1.753 -2.884 1.00 84.50 170 LEU A O 1
ATOM 1316 N N . THR A 1 171 ? -4.950 0.582 -1.164 1.00 88.12 171 THR A N 1
ATOM 1317 C CA . THR A 1 171 ? -3.768 -0.273 -0.971 1.00 88.12 171 THR A CA 1
ATOM 1318 C C . THR A 1 171 ? -3.948 -1.578 -1.746 1.00 88.12 171 THR A C 1
ATOM 1320 O O . THR A 1 171 ? -5.068 -1.905 -2.131 1.00 88.12 171 THR A O 1
ATOM 1323 N N . LYS A 1 172 ? -2.881 -2.365 -1.950 1.00 83.69 172 LYS A N 1
ATOM 1324 C CA . LYS A 1 172 ? -2.962 -3.678 -2.619 1.00 83.69 172 LYS A CA 1
ATOM 1325 C C . LYS A 1 172 ? -4.037 -4.557 -1.979 1.00 83.69 172 LYS A C 1
ATOM 1327 O O . LYS A 1 172 ? -4.938 -5.011 -2.675 1.00 83.69 172 LYS A O 1
ATOM 1332 N N . GLY A 1 173 ? -3.949 -4.741 -0.658 1.00 74.62 173 GLY A N 1
ATOM 1333 C CA . GLY A 1 173 ? -4.938 -5.497 0.113 1.00 74.62 173 GLY A CA 1
ATOM 1334 C C . GLY A 1 173 ? -6.331 -4.937 -0.124 1.00 74.62 173 GLY A C 1
ATOM 1335 O O . GLY A 1 173 ? -7.167 -5.626 -0.673 1.00 74.62 173 GLY A O 1
ATOM 1336 N N . TYR A 1 174 ? -6.533 -3.639 0.111 1.00 73.12 174 TYR A N 1
ATOM 1337 C CA . TYR A 1 174 ? -7.841 -3.013 -0.068 1.00 73.12 174 TYR A CA 1
ATOM 1338 C C . TYR A 1 174 ? -8.410 -3.157 -1.491 1.00 73.12 174 TYR A C 1
ATOM 1340 O O . TYR A 1 174 ? -9.603 -3.377 -1.633 1.00 73.12 174 TYR A O 1
ATOM 1348 N N . TYR A 1 175 ? -7.593 -3.051 -2.541 1.00 74.62 175 TYR A N 1
ATOM 1349 C CA . TYR A 1 175 ? -8.026 -3.179 -3.936 1.00 74.62 175 TYR A CA 1
ATOM 1350 C C . TYR A 1 175 ? -8.462 -4.604 -4.287 1.00 74.62 175 TYR A C 1
ATOM 1352 O O . TYR A 1 175 ? -9.562 -4.803 -4.795 1.00 74.62 175 TYR A O 1
ATOM 1360 N N . PHE A 1 176 ? -7.631 -5.607 -3.989 1.00 65.50 176 PHE A N 1
ATOM 1361 C CA . PHE A 1 176 ? -7.978 -7.007 -4.253 1.00 65.50 176 PHE A CA 1
ATOM 1362 C C . PHE A 1 176 ? -9.059 -7.516 -3.285 1.00 65.50 176 PHE A C 1
ATOM 1364 O O . PHE A 1 176 ? -9.915 -8.320 -3.668 1.00 65.50 176 PHE A O 1
ATOM 1371 N N . ASP A 1 177 ? -9.100 -6.959 -2.074 1.00 57.69 177 ASP A N 1
ATOM 1372 C CA . ASP A 1 177 ? -10.165 -7.154 -1.097 1.00 57.69 177 ASP A CA 1
ATOM 1373 C C . ASP A 1 177 ? -11.441 -6.391 -1.468 1.00 57.69 177 ASP A C 1
ATOM 1375 O O . ASP A 1 177 ? -12.501 -6.754 -0.985 1.00 57.69 177 ASP A O 1
ATOM 1379 N N . GLN A 1 178 ? -11.444 -5.417 -2.388 1.00 45.91 178 GLN A N 1
ATOM 1380 C CA . GLN A 1 178 ? -12.713 -4.959 -2.973 1.00 45.91 178 GLN A CA 1
ATOM 1381 C C . GLN A 1 178 ? -13.381 -6.070 -3.800 1.00 45.91 178 GLN A C 1
ATOM 1383 O O . GLN A 1 178 ? -14.594 -6.038 -3.981 1.00 45.91 178 GLN A O 1
ATOM 1388 N N . GLY A 1 179 ? -12.631 -7.094 -4.228 1.00 37.94 179 GLY A N 1
ATOM 1389 C CA . GLY A 1 179 ? -13.181 -8.372 -4.690 1.00 37.94 179 GLY A CA 1
ATOM 1390 C C . GLY A 1 179 ? -13.509 -9.359 -3.553 1.00 37.94 179 GLY A C 1
ATOM 1391 O O . GLY A 1 179 ? -14.258 -10.314 -3.763 1.00 37.94 179 GLY A O 1
ATOM 1392 N N . MET A 1 180 ? -12.959 -9.171 -2.344 1.00 38.59 180 MET A N 1
ATOM 1393 C CA . MET A 1 180 ? -13.370 -9.797 -1.067 1.00 38.59 180 MET A CA 1
ATOM 1394 C C . MET A 1 180 ? -14.156 -8.799 -0.209 1.00 38.59 180 MET A C 1
ATOM 1396 O O . MET A 1 180 ? -13.807 -8.579 0.952 1.00 38.59 180 MET A O 1
ATOM 1400 N N . ARG A 1 181 ? -15.186 -8.129 -0.743 1.00 39.94 181 ARG A N 1
ATOM 1401 C CA . ARG A 1 181 ? -15.967 -7.255 0.134 1.00 39.94 181 ARG A CA 1
ATOM 1402 C C . ARG A 1 181 ? -16.471 -8.086 1.328 1.00 39.94 181 ARG A C 1
ATOM 1404 O O . ARG A 1 181 ? -17.096 -9.126 1.098 1.00 39.94 181 ARG A O 1
ATOM 1411 N N . PRO A 1 182 ? -16.352 -7.597 2.577 1.00 43.03 182 PRO A N 1
ATOM 1412 C CA . PRO A 1 182 ? -17.189 -8.064 3.685 1.00 43.03 182 PRO A CA 1
ATOM 1413 C C . PRO A 1 182 ? -18.697 -7.918 3.387 1.00 43.03 182 PRO A C 1
ATOM 1415 O O . PRO A 1 182 ? -19.533 -8.416 4.137 1.00 43.03 182 PRO A O 1
ATOM 1418 N N . THR A 1 183 ? -19.059 -7.276 2.271 1.00 50.66 183 THR A N 1
ATOM 1419 C CA . THR A 1 183 ? -20.434 -7.064 1.825 1.00 50.66 183 THR A CA 1
ATOM 1420 C C . THR A 1 183 ? -20.956 -8.117 0.850 1.00 50.66 183 THR A C 1
ATOM 1422 O O . THR A 1 183 ? -22.166 -8.217 0.749 1.00 50.66 183 THR A O 1
ATOM 1425 N N . HIS A 1 184 ? -20.131 -8.924 0.161 1.00 59.22 184 HIS A N 1
ATOM 1426 C CA . HIS A 1 184 ? -20.694 -9.955 -0.732 1.00 59.22 184 HIS A CA 1
ATOM 1427 C C . HIS A 1 184 ? -21.356 -11.075 0.066 1.00 59.22 184 HIS A C 1
ATOM 1429 O O . HIS A 1 184 ? -22.381 -11.585 -0.346 1.00 59.22 184 HIS A O 1
ATOM 1435 N N . LYS A 1 185 ? -20.824 -11.420 1.246 1.00 75.56 185 LYS A N 1
ATOM 1436 C CA . LYS A 1 185 ? -21.494 -12.360 2.152 1.00 75.56 185 LYS A CA 1
ATOM 1437 C C . LYS A 1 185 ? -22.853 -11.812 2.607 1.00 75.56 185 LYS A C 1
ATOM 1439 O O . LYS A 1 185 ? -23.835 -12.527 2.509 1.00 75.56 185 LYS A O 1
ATOM 1444 N N . HIS A 1 186 ? -22.918 -10.548 3.032 1.00 79.50 186 HIS A N 1
ATOM 1445 C CA . HIS A 1 186 ? -24.181 -9.907 3.419 1.00 79.50 186 HIS A CA 1
ATOM 1446 C C . HIS A 1 186 ? -25.171 -9.825 2.253 1.00 79.50 186 HIS A C 1
ATOM 1448 O O . HIS A 1 186 ? -26.340 -10.118 2.439 1.00 79.50 186 HIS A O 1
ATOM 1454 N N . GLU A 1 187 ? -24.709 -9.463 1.056 1.00 84.12 187 GLU A N 1
ATOM 1455 C CA . GLU A 1 187 ? -25.528 -9.382 -0.157 1.00 84.12 187 GLU A CA 1
ATOM 1456 C C . GLU A 1 187 ? -26.031 -10.759 -0.611 1.00 84.12 187 GLU A C 1
ATOM 1458 O O . GLU A 1 187 ? -27.205 -10.904 -0.935 1.00 84.12 187 GLU A O 1
ATOM 1463 N N . ILE A 1 188 ? -25.175 -11.784 -0.565 1.00 88.88 188 ILE A N 1
ATOM 1464 C CA . ILE A 1 188 ? -25.545 -13.180 -0.832 1.00 88.88 188 ILE A CA 1
ATOM 1465 C C . ILE A 1 188 ? -26.612 -13.641 0.162 1.00 88.88 188 ILE A C 1
ATOM 1467 O O . ILE A 1 188 ? -27.639 -14.161 -0.263 1.00 88.88 188 ILE A O 1
ATOM 1471 N N . ILE A 1 189 ? -26.405 -13.417 1.466 1.00 91.81 189 ILE A N 1
ATOM 1472 C CA . ILE A 1 189 ? -27.381 -13.795 2.498 1.00 91.81 189 ILE A CA 1
ATOM 1473 C C . ILE A 1 189 ? -28.673 -12.977 2.376 1.00 91.81 189 ILE A C 1
ATOM 1475 O O . ILE A 1 189 ? -29.748 -13.540 2.527 1.00 91.81 189 ILE A O 1
ATOM 1479 N N . ALA A 1 190 ? -28.601 -11.692 2.023 1.00 89.25 190 ALA A N 1
ATOM 1480 C CA . ALA A 1 190 ? -29.778 -10.860 1.782 1.00 89.25 190 ALA A CA 1
ATOM 1481 C C . ALA A 1 190 ? -30.623 -11.382 0.612 1.00 89.25 190 ALA A C 1
ATOM 1483 O O . ALA A 1 190 ? -31.840 -11.489 0.725 1.00 89.25 190 ALA A O 1
ATOM 1484 N N . LEU A 1 191 ? -29.983 -11.728 -0.511 1.00 90.25 191 LEU A N 1
ATOM 1485 C CA . LEU A 1 191 ? -30.669 -12.303 -1.669 1.00 90.25 191 LEU A CA 1
ATOM 1486 C C . LEU A 1 191 ? -31.242 -13.694 -1.362 1.00 90.25 191 LEU A C 1
ATOM 1488 O O . LEU A 1 191 ? -32.326 -14.018 -1.847 1.00 90.25 191 LEU A O 1
ATOM 1492 N N . TYR A 1 192 ? -30.533 -14.486 -0.554 1.00 95.06 192 TYR A N 1
ATOM 1493 C CA . TYR A 1 192 ? -30.984 -15.796 -0.086 1.00 95.06 192 TYR A CA 1
ATOM 1494 C C . TYR A 1 192 ? -32.213 -15.687 0.831 1.00 95.06 192 TYR A C 1
ATOM 1496 O O . TYR A 1 192 ? -33.216 -16.343 0.574 1.00 95.06 192 TYR A O 1
ATOM 1504 N N . GLU A 1 193 ? -32.193 -14.803 1.834 1.00 93.94 193 GLU A N 1
ATOM 1505 C CA . GLU A 1 193 ? -33.350 -14.531 2.706 1.00 93.94 193 GLU A CA 1
ATOM 1506 C C . GLU A 1 193 ? -34.525 -13.903 1.929 1.00 93.94 193 GLU A C 1
ATOM 1508 O O . GLU A 1 193 ? -35.684 -14.111 2.278 1.00 93.94 193 GLU A O 1
ATOM 1513 N N . ALA A 1 194 ? -34.255 -13.215 0.812 1.00 91.81 194 ALA A N 1
ATOM 1514 C CA . ALA A 1 194 ? -35.274 -12.761 -0.140 1.00 91.81 194 ALA A CA 1
ATOM 1515 C C . ALA A 1 194 ? -35.816 -13.875 -1.069 1.00 91.81 194 ALA A C 1
ATOM 1517 O O . ALA A 1 194 ? -36.622 -13.589 -1.956 1.00 91.81 194 ALA A O 1
ATOM 1518 N N . GLY A 1 195 ? -35.375 -15.127 -0.903 1.00 91.56 195 GLY A N 1
ATOM 1519 C CA . GLY A 1 195 ? -35.849 -16.289 -1.660 1.00 91.56 195 GLY A CA 1
ATOM 1520 C C . GLY A 1 195 ? -35.253 -16.437 -3.064 1.00 91.56 195 GLY A C 1
ATOM 1521 O O . GLY A 1 195 ? -35.821 -17.144 -3.895 1.00 91.56 195 GLY A O 1
ATOM 1522 N N . THR A 1 196 ? -34.136 -15.766 -3.363 1.00 93.19 196 THR A N 1
ATOM 1523 C CA . THR A 1 196 ? -33.451 -15.915 -4.659 1.00 93.19 196 THR A CA 1
ATOM 1524 C C . THR A 1 196 ? -32.698 -17.247 -4.711 1.00 93.19 196 THR A C 1
ATOM 1526 O O . THR A 1 196 ? -32.020 -17.611 -3.753 1.00 93.19 196 THR A O 1
ATOM 1529 N N . ASP A 1 197 ? -32.771 -17.952 -5.841 1.00 92.56 197 ASP A N 1
ATOM 1530 C CA . ASP A 1 197 ? -32.049 -19.214 -6.043 1.00 92.56 197 ASP A CA 1
ATOM 1531 C C . ASP A 1 197 ? -30.518 -19.027 -6.071 1.00 92.56 197 ASP A C 1
ATOM 1533 O O . ASP A 1 197 ? -30.010 -18.024 -6.577 1.00 92.56 197 ASP A O 1
ATOM 1537 N N . GLU A 1 198 ? -29.772 -20.020 -5.576 1.00 90.12 198 GLU A N 1
ATOM 1538 C CA . GLU A 1 198 ? -28.305 -19.992 -5.470 1.00 90.12 198 GLU A CA 1
ATOM 1539 C C . GLU A 1 198 ? -27.618 -19.696 -6.814 1.00 90.12 198 GLU A C 1
ATOM 1541 O O . GLU A 1 198 ? -26.664 -18.910 -6.859 1.00 90.12 198 GLU A O 1
ATOM 1546 N N . ALA A 1 199 ? -28.115 -20.259 -7.923 1.00 89.69 199 ALA A N 1
ATOM 1547 C CA . ALA A 1 199 ? -27.535 -20.037 -9.247 1.00 89.69 199 ALA A CA 1
ATOM 1548 C C . ALA A 1 199 ? -27.742 -18.593 -9.731 1.00 89.69 199 ALA A C 1
ATOM 1550 O O . ALA A 1 199 ? -26.863 -18.005 -10.375 1.00 89.69 199 ALA A O 1
ATOM 1551 N N . ASP A 1 200 ? -28.886 -17.995 -9.400 1.00 87.69 200 ASP A N 1
ATOM 1552 C CA . ASP A 1 200 ? -29.181 -16.597 -9.708 1.00 87.69 200 ASP A CA 1
ATOM 1553 C C . ASP A 1 200 ? -28.406 -15.641 -8.795 1.00 87.69 200 ASP A C 1
ATOM 1555 O O . ASP A 1 200 ? -27.912 -14.615 -9.272 1.00 87.69 200 ASP A O 1
ATOM 1559 N N . ILE A 1 201 ? -28.213 -15.990 -7.519 1.00 88.44 201 ILE A N 1
ATOM 1560 C CA . ILE A 1 201 ? -27.336 -15.244 -6.607 1.00 88.44 201 ILE A CA 1
ATOM 1561 C C . ILE A 1 201 ? -25.902 -15.244 -7.140 1.00 88.44 201 ILE A C 1
ATOM 1563 O O . ILE A 1 201 ? -25.291 -14.177 -7.232 1.00 88.44 201 ILE A O 1
ATOM 1567 N N . ALA A 1 202 ? -25.370 -16.402 -7.545 1.00 82.12 202 ALA A N 1
ATOM 1568 C CA . ALA A 1 202 ? -24.027 -16.515 -8.116 1.00 82.12 202 ALA A CA 1
ATOM 1569 C C . ALA A 1 202 ? -23.856 -15.618 -9.348 1.00 82.12 202 ALA A C 1
ATOM 1571 O O . ALA A 1 202 ? -22.876 -14.877 -9.453 1.00 82.12 202 ALA A O 1
ATOM 1572 N N . ARG A 1 203 ? -24.858 -15.597 -10.237 1.00 79.81 203 ARG A N 1
ATOM 1573 C CA . ARG A 1 203 ? -24.858 -14.742 -11.431 1.00 79.81 203 ARG A CA 1
ATOM 1574 C C . ARG A 1 203 ? -24.905 -13.251 -11.089 1.00 79.81 203 ARG A C 1
ATOM 1576 O O . ARG A 1 203 ? -24.132 -12.482 -11.654 1.00 79.81 203 ARG A O 1
ATOM 1583 N N . ARG A 1 204 ? -25.792 -12.839 -10.174 1.00 79.38 204 ARG A N 1
ATOM 1584 C CA . ARG A 1 204 ? -25.986 -11.428 -9.781 1.00 79.38 204 ARG A CA 1
ATOM 1585 C C . ARG A 1 204 ? -24.786 -10.862 -9.030 1.00 79.38 204 ARG A C 1
ATOM 1587 O O . ARG A 1 204 ? -24.393 -9.729 -9.276 1.00 79.38 204 ARG A O 1
ATOM 1594 N N . THR A 1 205 ? -24.197 -11.666 -8.150 1.00 74.50 205 THR A N 1
ATOM 1595 C CA . THR A 1 205 ? -23.056 -11.268 -7.312 1.00 74.50 205 THR A CA 1
ATOM 1596 C C . THR A 1 205 ? -21.702 -11.535 -7.979 1.00 74.50 205 THR A C 1
ATOM 1598 O O . THR A 1 205 ? -20.666 -11.181 -7.420 1.00 74.50 205 THR A O 1
ATOM 1601 N N . GLN A 1 206 ? -21.698 -12.139 -9.176 1.00 76.00 206 GLN A N 1
ATOM 1602 C CA . GLN A 1 206 ? -20.501 -12.550 -9.920 1.00 76.00 206 GLN A CA 1
ATOM 1603 C C . GLN A 1 206 ? -19.551 -13.439 -9.093 1.00 76.00 206 GLN A C 1
ATOM 1605 O O . GLN A 1 206 ? -18.327 -13.309 -9.167 1.00 76.00 206 GLN A O 1
ATOM 1610 N N . HIS A 1 207 ? -20.117 -14.350 -8.296 1.00 71.56 207 HIS A N 1
ATOM 1611 C CA . HIS A 1 207 ? -19.362 -15.341 -7.522 1.00 71.56 207 HIS A CA 1
ATOM 1612 C C . HIS A 1 207 ? -19.372 -16.709 -8.179 1.00 71.56 207 HIS A C 1
ATOM 1614 O O . HIS A 1 207 ? -20.292 -17.077 -8.905 1.00 71.56 207 HIS A O 1
ATOM 1620 N N . ASP A 1 208 ? -18.350 -17.495 -7.850 1.00 74.94 208 ASP A N 1
ATOM 1621 C CA . ASP A 1 208 ? -18.367 -18.920 -8.137 1.00 74.94 208 ASP A CA 1
ATOM 1622 C C . ASP A 1 208 ? -19.504 -19.598 -7.340 1.00 74.94 208 ASP A C 1
ATOM 1624 O O . ASP A 1 208 ? -19.599 -19.361 -6.126 1.00 74.94 208 ASP A O 1
ATOM 1628 N N . PRO A 1 209 ? -20.338 -20.451 -7.966 1.00 79.94 209 PRO A N 1
ATOM 1629 C CA . PRO A 1 209 ? -21.436 -21.135 -7.282 1.00 79.94 209 PRO A CA 1
ATOM 1630 C C . PRO A 1 209 ? -20.993 -21.871 -6.011 1.00 79.94 209 PRO A C 1
ATOM 1632 O O . PRO A 1 209 ? -21.652 -21.782 -4.980 1.00 79.94 209 PRO A O 1
ATOM 1635 N N . SER A 1 210 ? -19.812 -22.503 -6.015 1.00 76.69 210 SER A N 1
ATOM 1636 C CA . SER A 1 210 ? -19.300 -23.210 -4.833 1.00 76.69 210 SER A CA 1
ATOM 1637 C C . SER A 1 210 ? -19.042 -22.280 -3.641 1.00 76.69 210 SER A C 1
ATOM 1639 O O . SER A 1 210 ? -19.207 -22.687 -2.485 1.00 76.69 210 SER A O 1
ATOM 1641 N N . SER A 1 211 ? -18.670 -21.023 -3.913 1.00 77.88 211 SER A N 1
ATOM 1642 C CA . SER A 1 211 ? -18.456 -19.995 -2.891 1.00 77.88 211 SER A CA 1
ATOM 1643 C C . SER A 1 211 ? -19.779 -19.495 -2.318 1.00 77.88 211 SER A C 1
ATOM 1645 O O . SER A 1 211 ? -19.885 -19.357 -1.099 1.00 77.88 211 SER A O 1
ATOM 1647 N N . VAL A 1 212 ? -20.795 -19.292 -3.167 1.00 85.12 212 VAL A N 1
ATOM 1648 C CA . VAL A 1 212 ? -22.154 -18.916 -2.738 1.00 85.12 212 VAL A CA 1
ATOM 1649 C C . VAL A 1 212 ? -22.739 -19.987 -1.822 1.00 85.12 212 VAL A C 1
ATOM 1651 O O . VAL A 1 212 ? -23.080 -19.686 -0.676 1.00 85.12 212 VAL A O 1
ATOM 1654 N N . GLY A 1 213 ? -22.737 -21.248 -2.258 1.00 88.50 213 GLY A N 1
ATOM 1655 C CA . GLY A 1 213 ? -23.244 -22.356 -1.454 1.00 88.50 213 GLY A CA 1
ATOM 1656 C C . GLY A 1 213 ? -22.498 -22.528 -0.134 1.00 88.50 213 GLY A C 1
ATOM 1657 O O . GLY A 1 213 ? -23.098 -22.880 0.880 1.00 88.50 213 GLY A O 1
ATOM 1658 N N . LYS A 1 214 ? -21.188 -22.243 -0.090 1.00 88.75 214 LYS A N 1
ATOM 1659 C CA . LYS A 1 214 ? -20.438 -22.253 1.174 1.00 88.75 214 LYS A CA 1
ATOM 1660 C C . LYS A 1 214 ? -20.955 -21.191 2.145 1.00 88.75 214 LYS A C 1
ATOM 1662 O O . LYS A 1 214 ? -21.155 -21.509 3.314 1.00 88.75 214 LYS A O 1
ATOM 1667 N N . TYR A 1 215 ? -21.179 -19.961 1.680 1.00 89.31 215 TYR A N 1
ATOM 1668 C CA . TYR A 1 215 ? -21.697 -18.892 2.535 1.00 89.31 215 TYR A CA 1
ATOM 1669 C C . TYR A 1 215 ? -23.097 -19.200 3.066 1.00 89.31 215 TYR A C 1
ATOM 1671 O O . TYR A 1 215 ? -23.326 -19.023 4.261 1.00 89.31 215 TYR A O 1
ATOM 1679 N N . ILE A 1 216 ? -23.987 -19.718 2.216 1.00 93.62 216 ILE A N 1
ATOM 1680 C CA . ILE A 1 216 ? -25.347 -20.107 2.613 1.00 93.62 216 ILE A CA 1
ATOM 1681 C C . ILE A 1 216 ? -25.306 -21.242 3.645 1.00 93.62 216 ILE A C 1
ATOM 1683 O O . ILE A 1 216 ? -25.932 -21.139 4.696 1.00 93.62 216 ILE A O 1
ATOM 1687 N N . ARG A 1 217 ? -24.506 -22.295 3.416 1.00 93.69 217 ARG A N 1
ATOM 1688 C CA . ARG A 1 217 ? -24.365 -23.406 4.377 1.00 93.69 217 ARG A CA 1
ATOM 1689 C C . ARG A 1 217 ? -23.814 -22.954 5.725 1.00 93.69 217 ARG A C 1
ATOM 1691 O O . ARG A 1 217 ? -24.295 -23.398 6.762 1.00 93.69 217 ARG A O 1
ATOM 1698 N N . ASP A 1 218 ? -22.790 -22.106 5.721 1.00 92.94 218 ASP A N 1
ATOM 1699 C CA . ASP A 1 218 ? -22.204 -21.588 6.956 1.00 92.94 218 ASP A CA 1
ATOM 1700 C C . ASP A 1 218 ? -23.206 -20.707 7.725 1.00 92.94 218 ASP A C 1
ATOM 1702 O O . ASP A 1 218 ? -23.303 -20.829 8.946 1.00 92.94 218 ASP A O 1
ATOM 1706 N N . TYR A 1 219 ? -23.986 -19.882 7.019 1.00 94.19 219 TYR A N 1
ATOM 1707 C CA . TYR A 1 219 ? -25.070 -19.082 7.594 1.00 94.19 219 TYR A CA 1
ATOM 1708 C C . TYR A 1 219 ? -26.171 -19.953 8.217 1.00 94.19 219 TYR A C 1
ATOM 1710 O O . TYR A 1 219 ? -26.498 -19.771 9.389 1.00 94.19 219 TYR A O 1
ATOM 1718 N N . GLU A 1 220 ? -26.679 -20.952 7.489 1.00 95.06 220 GLU A N 1
ATOM 1719 C CA . GLU A 1 220 ? -27.713 -21.875 7.981 1.00 95.06 220 GLU A CA 1
ATOM 1720 C C . GLU A 1 220 ? -27.244 -22.681 9.198 1.00 95.06 220 GLU A C 1
ATOM 1722 O O . GLU A 1 220 ? -27.996 -22.876 10.151 1.00 95.06 220 GLU A O 1
ATOM 1727 N N . ARG A 1 221 ? -25.969 -23.094 9.229 1.00 95.50 221 ARG A N 1
ATOM 1728 C CA . ARG A 1 221 ? -25.385 -23.753 10.409 1.00 95.50 221 ARG A CA 1
ATOM 1729 C C . ARG A 1 221 ? -25.423 -22.846 11.637 1.00 95.50 221 ARG A C 1
ATOM 1731 O O . ARG A 1 221 ? -25.794 -23.311 12.711 1.00 95.50 221 ARG A O 1
ATOM 1738 N N . VAL A 1 222 ? -25.053 -21.572 11.495 1.00 94.06 222 VAL A N 1
ATOM 1739 C CA . VAL A 1 222 ? -25.096 -20.605 12.606 1.00 94.06 222 VAL A CA 1
ATOM 1740 C C . VAL A 1 222 ? -26.541 -20.334 13.034 1.00 94.06 222 VAL A C 1
ATOM 1742 O O . VAL A 1 222 ? -26.837 -20.411 14.224 1.00 94.06 222 VAL A O 1
ATOM 1745 N N . LYS A 1 223 ? -27.455 -20.109 12.082 1.00 94.38 223 LYS A N 1
ATOM 1746 C CA . LYS A 1 223 ? -28.893 -19.903 12.327 1.00 94.38 223 LYS A CA 1
ATOM 1747 C C . LYS A 1 223 ? -29.524 -21.075 13.080 1.00 94.38 223 LYS A C 1
ATOM 1749 O O . LYS A 1 223 ? -30.230 -20.871 14.065 1.00 94.38 223 LYS A O 1
ATOM 1754 N N . LEU A 1 224 ? -29.224 -22.308 12.665 1.00 94.06 224 LEU A N 1
ATOM 1755 C CA . LEU A 1 224 ? -29.690 -23.521 13.332 1.00 94.06 224 LEU A CA 1
ATOM 1756 C C . LEU A 1 224 ? -29.184 -23.605 14.776 1.00 94.06 224 LEU A C 1
ATOM 1758 O O . LEU A 1 224 ? -29.952 -23.945 15.673 1.00 94.06 224 LEU A O 1
ATOM 1762 N N . LEU A 1 225 ? -27.908 -23.308 15.022 1.00 93.31 225 LEU A N 1
ATOM 1763 C CA . LEU A 1 225 ? -27.346 -23.372 16.372 1.00 93.31 225 LEU A CA 1
ATOM 1764 C C . LEU A 1 225 ? -27.910 -22.274 17.286 1.00 93.31 225 LEU A C 1
ATOM 1766 O O . LEU A 1 225 ? -28.202 -22.555 18.446 1.00 93.31 225 LEU A O 1
ATOM 1770 N N . LEU 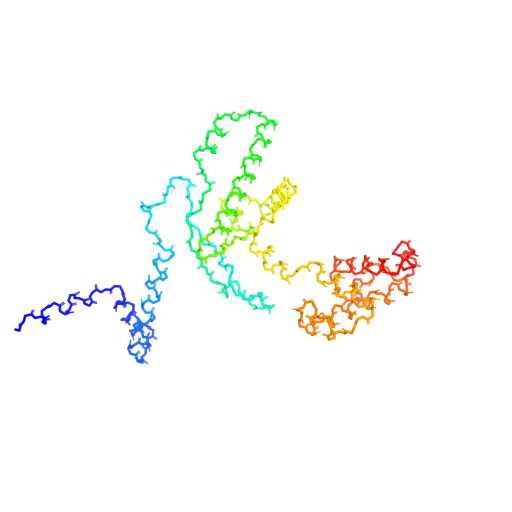A 1 226 ? -28.149 -21.069 16.759 1.00 91.94 226 LEU A N 1
ATOM 1771 C CA . LEU A 1 226 ? -28.847 -20.002 17.486 1.00 91.94 226 LEU A CA 1
ATOM 1772 C C . LEU A 1 226 ? -30.291 -20.394 17.826 1.00 91.94 226 LEU A C 1
ATOM 1774 O O . LEU A 1 226 ? -30.732 -20.194 18.952 1.00 91.94 226 LEU A O 1
ATOM 1778 N N . LYS A 1 227 ? -31.008 -21.040 16.897 1.00 89.88 227 LYS A N 1
ATOM 1779 C CA . LYS A 1 227 ? -32.355 -21.584 17.150 1.00 89.88 227 LYS A CA 1
ATOM 1780 C C . LYS A 1 227 ? -32.375 -22.634 18.265 1.00 89.88 227 LYS A C 1
ATOM 1782 O O . LYS A 1 227 ? -33.374 -22.760 18.964 1.00 89.88 227 LYS A O 1
ATOM 1787 N N . ASN A 1 228 ? -31.272 -23.357 18.452 1.00 88.69 228 ASN A N 1
ATOM 1788 C CA . ASN A 1 228 ? -31.076 -24.295 19.559 1.00 88.69 228 ASN A CA 1
ATOM 1789 C C . ASN A 1 228 ? -30.477 -23.631 20.812 1.00 88.69 228 ASN A C 1
ATOM 1791 O O . ASN A 1 228 ? -29.933 -24.332 21.660 1.00 88.69 228 ASN A O 1
ATOM 1795 N N . GLN A 1 229 ? -30.555 -22.299 20.923 1.00 86.62 229 GLN A N 1
ATOM 1796 C CA . GLN A 1 229 ? -30.122 -21.531 22.093 1.00 86.62 229 GLN A CA 1
ATOM 1797 C C . GLN A 1 229 ? -28.657 -21.797 22.469 1.00 86.62 229 GLN A C 1
ATOM 1799 O O . GLN A 1 229 ? -28.305 -21.882 23.640 1.00 86.62 229 GLN A O 1
ATOM 1804 N N . MET A 1 230 ? -27.777 -21.959 21.477 1.00 87.06 230 MET A N 1
ATOM 1805 C CA . MET A 1 230 ? -26.345 -22.107 21.735 1.00 87.06 230 MET A CA 1
ATOM 1806 C C . MET A 1 230 ? -25.649 -20.751 21.835 1.00 87.06 230 MET A C 1
ATOM 1808 O O . MET A 1 230 ? -25.905 -19.854 21.032 1.00 87.06 230 MET A O 1
ATOM 1812 N N . SER A 1 231 ? -24.716 -20.621 22.784 1.00 87.06 231 SER A N 1
ATOM 1813 C CA . SER A 1 231 ? -23.912 -19.406 22.929 1.00 87.06 231 SER A CA 1
ATOM 1814 C C . SER A 1 231 ? -22.949 -19.224 21.755 1.00 87.06 231 SER A C 1
ATOM 1816 O O . SER A 1 231 ? -22.521 -20.192 21.116 1.00 87.06 231 SER A O 1
ATOM 1818 N N . VAL A 1 232 ? -22.552 -17.978 21.491 1.00 86.69 232 VAL A N 1
ATOM 1819 C CA . VAL A 1 232 ? -21.621 -17.635 20.404 1.00 86.69 232 VAL A CA 1
ATOM 1820 C C . VAL A 1 232 ? -20.297 -18.395 20.549 1.00 86.69 232 VAL A C 1
ATOM 1822 O O . VAL A 1 232 ? -19.749 -18.884 19.561 1.00 86.69 232 VAL A O 1
ATOM 1825 N N . GLU A 1 233 ? -19.806 -18.570 21.775 1.00 86.81 233 GLU A N 1
ATOM 1826 C CA . GLU A 1 233 ? -18.586 -19.319 22.086 1.00 86.81 233 GLU A CA 1
ATOM 1827 C C . GLU A 1 233 ? -18.725 -20.802 21.716 1.00 86.81 233 GLU A C 1
ATOM 1829 O O . GLU A 1 233 ? -17.814 -21.391 21.126 1.00 86.81 233 GLU A O 1
ATOM 1834 N N . ARG A 1 234 ? -19.884 -21.407 22.005 1.00 87.25 234 ARG A N 1
ATOM 1835 C CA . ARG A 1 234 ? -20.166 -22.807 21.662 1.00 87.25 234 ARG A CA 1
ATOM 1836 C C . ARG A 1 234 ? -20.334 -22.982 20.155 1.00 87.25 234 ARG A C 1
ATOM 1838 O O . ARG A 1 234 ? -19.854 -23.967 19.598 1.00 87.25 234 ARG A O 1
ATOM 1845 N N . ILE A 1 235 ? -20.930 -22.002 19.476 1.00 90.25 235 ILE A N 1
ATOM 1846 C CA . ILE A 1 235 ? -21.044 -21.983 18.013 1.00 90.25 235 ILE A CA 1
ATOM 1847 C C . ILE A 1 235 ? -19.657 -21.944 17.363 1.00 90.25 235 ILE A C 1
ATOM 1849 O O . ILE A 1 235 ? -19.409 -22.705 16.429 1.00 90.25 235 ILE A O 1
ATOM 1853 N N . VAL A 1 236 ? -18.728 -21.121 17.861 1.00 88.69 236 VAL A N 1
ATOM 1854 C CA . VAL A 1 236 ? -17.326 -21.102 17.396 1.00 88.69 236 VAL A CA 1
ATOM 1855 C C . VAL A 1 236 ? -16.704 -22.493 17.486 1.00 88.69 236 VAL A C 1
ATOM 1857 O O . VAL A 1 236 ? -16.152 -22.983 16.500 1.00 88.69 236 VAL A O 1
ATOM 1860 N N . TYR A 1 237 ? -16.855 -23.153 18.636 1.00 90.00 237 TYR A N 1
ATOM 1861 C CA . TYR A 1 237 ? -16.315 -24.492 18.856 1.00 90.00 237 TYR A CA 1
ATOM 1862 C C . TYR A 1 237 ? -16.927 -25.541 17.911 1.00 90.00 237 TYR A C 1
ATOM 1864 O O . TYR A 1 237 ? -16.197 -26.263 17.236 1.00 90.00 237 TYR A O 1
ATOM 1872 N N . LEU A 1 238 ? -18.258 -25.594 17.804 1.00 88.81 238 LEU A N 1
ATOM 1873 C CA . LEU A 1 238 ? -18.973 -26.603 17.009 1.00 88.81 238 LEU A CA 1
ATOM 1874 C C . LEU A 1 238 ? -18.831 -26.406 15.498 1.00 88.81 238 LEU A C 1
ATOM 1876 O O . LEU A 1 238 ? -18.900 -27.362 14.724 1.00 88.81 238 LEU A O 1
ATOM 1880 N N . THR A 1 239 ? -18.671 -25.162 15.054 1.00 88.12 239 THR A N 1
ATOM 1881 C CA . THR A 1 239 ? -18.547 -24.859 13.627 1.00 88.12 239 THR A CA 1
ATOM 1882 C C . THR A 1 239 ? -17.111 -24.930 13.122 1.00 88.12 239 THR A C 1
ATOM 1884 O O . THR A 1 239 ? -16.917 -25.118 11.918 1.00 88.12 239 THR A O 1
ATOM 1887 N N . GLY A 1 240 ? -16.124 -24.776 14.014 1.00 88.88 240 GLY A N 1
ATOM 1888 C CA . GLY A 1 240 ? -14.709 -24.622 13.670 1.00 88.88 240 GLY A CA 1
ATOM 1889 C C . GLY A 1 240 ? -14.385 -23.285 12.988 1.00 88.88 240 GLY A C 1
ATOM 1890 O O . GLY A 1 240 ? -13.296 -23.115 12.441 1.00 88.88 240 GLY A O 1
ATOM 1891 N N . MET A 1 241 ? -15.329 -22.338 12.970 1.00 86.69 241 MET A N 1
ATOM 1892 C CA . MET A 1 241 ? -15.137 -21.019 12.369 1.00 86.69 241 MET A CA 1
ATOM 1893 C C . MET A 1 241 ? -14.377 -20.089 13.318 1.00 86.69 241 MET A C 1
ATOM 1895 O O . MET A 1 241 ? -14.454 -20.213 14.535 1.00 86.69 241 MET A O 1
ATOM 1899 N N . GLN A 1 242 ? -13.674 -19.095 12.772 1.00 81.25 242 GLN A N 1
ATOM 1900 C CA . GLN A 1 242 ? -13.048 -18.066 13.606 1.00 81.25 242 GLN A CA 1
ATOM 1901 C C . GLN A 1 242 ? -14.110 -17.228 14.352 1.00 81.25 242 GLN A C 1
ATOM 1903 O O . GLN A 1 242 ? -15.151 -16.926 13.762 1.00 81.25 242 GLN A O 1
ATOM 1908 N N . PRO A 1 243 ? -13.833 -16.739 15.580 1.00 78.00 243 PRO A N 1
ATOM 1909 C CA . PRO A 1 243 ? -14.787 -15.953 16.372 1.00 78.00 243 PRO A CA 1
ATOM 1910 C C . PRO A 1 243 ? -15.408 -14.764 15.633 1.00 78.00 243 PRO A C 1
ATOM 1912 O O . PRO A 1 243 ? -16.615 -14.546 15.688 1.00 78.00 243 PRO A O 1
ATOM 1915 N N . ASN A 1 244 ? -14.599 -14.022 14.873 1.00 77.00 244 ASN A N 1
ATOM 1916 C CA . ASN A 1 244 ? -15.085 -12.877 14.102 1.00 77.00 244 ASN A CA 1
ATOM 1917 C C . ASN A 1 244 ? -16.007 -13.290 12.940 1.00 77.00 244 ASN A C 1
ATOM 1919 O O . ASN A 1 244 ? -16.888 -12.525 12.562 1.00 77.00 244 ASN A O 1
ATOM 1923 N N . VAL A 1 245 ? -15.822 -14.491 12.380 1.00 81.50 245 VAL A N 1
ATOM 1924 C CA . VAL A 1 245 ? -16.681 -15.026 11.312 1.00 81.50 245 VAL A CA 1
ATOM 1925 C C . VAL A 1 245 ? -18.038 -15.435 11.873 1.00 81.50 245 VAL A C 1
ATOM 1927 O O . VAL A 1 245 ? -19.050 -15.144 11.242 1.00 81.50 245 VAL A O 1
ATOM 1930 N N . VAL A 1 246 ? -18.058 -16.059 13.055 1.00 88.00 246 VAL A N 1
ATOM 1931 C CA . VAL A 1 246 ? -19.307 -16.407 13.744 1.00 88.00 246 VAL A CA 1
ATOM 1932 C C . VAL A 1 246 ? -20.095 -15.151 14.084 1.00 88.00 246 VAL A C 1
ATOM 1934 O O . VAL A 1 246 ? -21.255 -15.078 13.703 1.00 88.00 246 VAL A O 1
ATOM 1937 N N . ARG A 1 247 ? -19.471 -14.135 14.699 1.00 86.06 247 ARG A N 1
ATOM 1938 C CA . ARG A 1 247 ? -20.158 -12.866 15.011 1.00 86.06 247 ARG A CA 1
ATOM 1939 C C . ARG A 1 247 ? -20.794 -12.232 13.777 1.00 86.06 247 ARG A C 1
ATOM 1941 O O . ARG A 1 247 ? -21.965 -11.902 13.816 1.00 86.06 247 ARG A O 1
ATOM 1948 N N . ALA A 1 248 ? -20.071 -12.180 12.657 1.00 84.06 248 ALA A N 1
ATOM 1949 C CA . ALA A 1 248 ? -20.626 -11.642 11.418 1.00 84.06 248 ALA A CA 1
ATOM 1950 C C . ALA A 1 248 ? -21.873 -12.409 10.933 1.00 84.06 248 ALA A C 1
ATOM 1952 O O . ALA A 1 248 ? -22.797 -11.793 10.417 1.00 84.06 248 ALA A O 1
ATOM 1953 N N . TYR A 1 249 ? -21.918 -13.739 11.076 1.00 90.31 249 TYR A N 1
ATOM 1954 C CA . TYR A 1 249 ? -23.125 -14.506 10.744 1.00 90.31 249 TYR A CA 1
ATOM 1955 C C . TYR A 1 249 ? -24.234 -14.339 11.786 1.00 90.31 249 TYR A C 1
ATOM 1957 O O . TYR A 1 249 ? -25.391 -14.286 11.394 1.00 90.31 249 TYR A O 1
ATOM 1965 N N . VAL A 1 250 ? -23.905 -14.229 13.075 1.00 89.75 250 VAL A N 1
ATOM 1966 C CA . VAL A 1 250 ? -24.878 -13.938 14.142 1.00 89.75 250 VAL A CA 1
ATOM 1967 C C . VAL A 1 250 ? -25.564 -12.596 13.879 1.00 89.75 250 VAL A C 1
ATOM 1969 O O . VAL A 1 250 ? -26.789 -12.540 13.894 1.00 89.75 250 VAL A O 1
ATOM 1972 N N . ASP A 1 251 ? -24.799 -11.557 13.535 1.00 88.12 251 ASP A N 1
ATOM 1973 C CA . ASP A 1 251 ? -25.330 -10.235 13.184 1.00 88.12 251 ASP A CA 1
ATOM 1974 C C . ASP A 1 251 ? -26.291 -10.320 11.983 1.00 88.12 251 ASP A C 1
A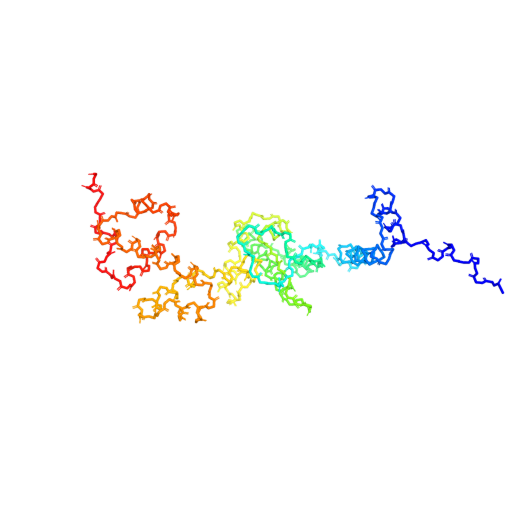TOM 1976 O O . ASP A 1 251 ? -27.385 -9.756 12.011 1.00 88.12 251 ASP A O 1
ATOM 1980 N N . MET A 1 252 ? -25.924 -11.086 10.945 1.00 89.81 252 MET A N 1
ATOM 1981 C CA . MET A 1 252 ? -26.794 -11.329 9.786 1.00 89.81 252 MET A CA 1
ATOM 1982 C C . MET A 1 252 ? -28.052 -12.120 10.155 1.00 89.81 252 MET A C 1
ATOM 1984 O O . MET A 1 252 ? -29.124 -11.819 9.644 1.00 89.81 252 MET A O 1
ATOM 1988 N N . VAL A 1 253 ? -27.950 -13.145 11.009 1.00 92.31 253 VAL A N 1
ATOM 1989 C CA . VAL A 1 253 ? -29.122 -13.909 11.460 1.00 92.31 253 VAL A CA 1
ATOM 1990 C C . VAL A 1 253 ? -30.067 -12.987 12.208 1.00 92.31 253 VAL A C 1
ATOM 1992 O O . VAL A 1 253 ? -31.241 -12.949 11.868 1.00 92.31 253 VAL A O 1
ATOM 1995 N N . TYR A 1 254 ? -29.557 -12.195 13.147 1.00 88.12 254 TYR A N 1
ATOM 1996 C CA . TYR A 1 254 ? -30.365 -11.273 13.935 1.00 88.12 254 TYR A CA 1
ATOM 1997 C C . TYR A 1 254 ? -31.057 -10.204 13.076 1.00 88.12 254 TYR A C 1
ATOM 1999 O O . TYR A 1 254 ? -32.200 -9.843 13.341 1.00 88.12 254 TYR A O 1
ATOM 2007 N N . GLN A 1 255 ? -30.405 -9.741 12.004 1.00 88.69 255 GLN A N 1
ATOM 2008 C CA . GLN A 1 255 ? -30.995 -8.786 11.062 1.00 88.69 255 GLN A CA 1
ATOM 2009 C C . GLN A 1 255 ? -32.293 -9.303 10.410 1.00 88.69 255 GLN A C 1
ATOM 2011 O O . GLN A 1 255 ? -33.204 -8.509 10.181 1.00 88.69 255 GLN A O 1
ATOM 2016 N N . TYR A 1 256 ? -32.378 -10.600 10.096 1.00 90.50 256 TYR A N 1
ATOM 2017 C CA . TYR A 1 256 ? -33.541 -11.202 9.422 1.00 90.50 256 TYR A CA 1
ATOM 2018 C C . TYR A 1 256 ? -34.447 -12.009 10.368 1.00 90.50 256 TYR A C 1
ATOM 2020 O O . TYR A 1 256 ? -35.629 -12.181 10.087 1.00 90.50 256 TYR A O 1
ATOM 2028 N N . HIS A 1 257 ? -33.906 -12.471 11.496 1.00 89.25 257 HIS A N 1
ATOM 2029 C CA . HIS A 1 257 ? -34.552 -13.313 12.507 1.00 89.25 257 HIS A CA 1
ATOM 2030 C C . HIS A 1 257 ? -34.277 -12.727 13.905 1.00 89.25 257 HIS A C 1
ATOM 2032 O O . HIS A 1 257 ? -33.506 -13.310 14.673 1.00 89.25 257 HIS A O 1
ATOM 2038 N N . PRO A 1 258 ? -34.869 -11.568 14.253 1.00 85.38 258 PRO A N 1
ATOM 2039 C CA . PRO A 1 258 ? -34.586 -10.863 15.510 1.00 85.38 258 PRO A CA 1
ATOM 2040 C C . PRO A 1 258 ? -34.960 -11.671 16.764 1.00 85.38 258 PRO A C 1
ATOM 2042 O O . PRO A 1 258 ? -34.403 -11.445 17.835 1.00 85.38 258 PRO A O 1
ATOM 2045 N N . ASP A 1 259 ? -35.842 -12.662 16.629 1.00 84.81 259 ASP A N 1
ATOM 2046 C CA . ASP A 1 259 ? -36.225 -13.576 17.712 1.00 84.81 259 ASP A CA 1
ATOM 2047 C C . ASP A 1 259 ? -35.080 -14.517 18.139 1.00 84.81 259 ASP A C 1
ATOM 2049 O O . ASP A 1 259 ? -35.136 -15.129 19.202 1.00 84.81 259 ASP A O 1
ATOM 2053 N N . LEU A 1 260 ? -34.021 -14.635 17.329 1.00 81.75 260 LEU A N 1
ATOM 2054 C CA . LEU A 1 260 ? -32.841 -15.463 17.596 1.00 81.75 260 LEU A CA 1
ATOM 2055 C C . LEU A 1 260 ? -31.710 -14.647 18.249 1.00 81.75 260 LEU A C 1
ATOM 2057 O O . LEU A 1 260 ? -30.556 -14.704 17.816 1.00 81.75 260 LEU A O 1
ATOM 2061 N N . SER A 1 261 ? -32.047 -13.855 19.274 1.00 67.88 261 SER A N 1
ATOM 2062 C CA . SER A 1 261 ? -31.099 -12.953 19.941 1.00 67.88 261 SER A CA 1
ATOM 2063 C C . SER A 1 261 ? -30.019 -13.707 20.738 1.00 67.88 261 SER A C 1
ATOM 2065 O O . SER A 1 261 ? -30.348 -14.575 21.553 1.00 67.88 261 SER A O 1
ATOM 2067 N N . PRO A 1 262 ? -28.729 -13.340 20.594 1.00 60.41 262 PRO A N 1
ATOM 2068 C CA . PRO A 1 262 ? -27.636 -13.928 21.371 1.00 60.41 262 PRO A CA 1
ATOM 2069 C C . PRO A 1 262 ? -27.687 -13.588 22.874 1.00 60.41 262 PRO A C 1
ATOM 2071 O O . PRO A 1 262 ? -27.023 -14.258 23.659 1.00 60.41 262 PRO A O 1
ATOM 2074 N N . GLU A 1 263 ? -28.474 -12.589 23.295 1.00 56.72 263 GLU A N 1
ATOM 2075 C CA . GLU A 1 263 ? -28.591 -12.166 24.704 1.00 56.72 263 GLU A CA 1
ATOM 2076 C C . GLU A 1 263 ? -29.551 -13.034 25.544 1.00 56.72 263 GLU A C 1
ATOM 2078 O O . GLU A 1 263 ? -29.628 -12.861 26.759 1.00 56.72 263 GLU A O 1
ATOM 2083 N N . GLN A 1 264 ? -30.261 -13.992 24.936 1.00 47.91 264 GLN A N 1
ATOM 2084 C CA . GLN A 1 264 ? -31.186 -14.893 25.645 1.00 47.91 264 GLN A CA 1
ATOM 2085 C C . GLN A 1 264 ? -30.570 -16.241 26.056 1.00 47.91 264 GLN A C 1
ATOM 2087 O O . GLN A 1 264 ? -31.255 -17.066 26.658 1.00 47.91 264 GLN A O 1
ATOM 2092 N N . VAL A 1 265 ? -29.287 -16.478 25.770 1.00 46.69 265 VAL A N 1
ATOM 2093 C CA . VAL A 1 265 ? -28.609 -17.729 26.132 1.00 46.69 265 VAL A CA 1
ATOM 2094 C C . VAL A 1 265 ? -27.754 -17.507 27.375 1.00 46.69 265 VAL A C 1
ATOM 2096 O O . VAL A 1 265 ? -26.608 -17.063 27.303 1.00 46.69 265 VAL A O 1
ATOM 2099 N N . THR A 1 266 ? -28.323 -17.815 28.538 1.00 41.06 266 THR A N 1
ATOM 2100 C CA . THR A 1 266 ? -27.588 -17.906 29.802 1.00 41.06 266 THR A CA 1
ATOM 2101 C C . THR A 1 266 ? -26.470 -18.960 29.696 1.00 41.06 266 THR A C 1
ATOM 2103 O O . THR A 1 266 ? -26.680 -20.002 29.074 1.00 41.06 266 THR A O 1
ATOM 2106 N N . PRO A 1 267 ? -25.302 -18.771 30.343 1.00 43.28 267 PRO A N 1
ATOM 2107 C CA . PRO A 1 267 ? -24.202 -19.750 30.363 1.00 43.28 267 PRO A CA 1
ATOM 2108 C C . PRO A 1 267 ? -24.522 -21.102 31.032 1.00 43.28 267 PRO A C 1
ATOM 2110 O O . PRO A 1 267 ? -23.625 -21.924 31.196 1.00 43.28 267 PRO A O 1
ATOM 2113 N N . ASP A 1 268 ? -25.768 -21.335 31.444 1.00 40.53 268 ASP A N 1
ATOM 2114 C CA . ASP A 1 268 ? -26.133 -22.306 32.480 1.00 40.53 268 ASP A CA 1
ATOM 2115 C C . ASP A 1 268 ? -26.636 -23.655 31.946 1.00 40.53 268 ASP A C 1
ATOM 2117 O O . ASP A 1 268 ? -27.339 -24.391 32.633 1.00 40.53 268 ASP A O 1
ATOM 2121 N N . GLN A 1 269 ? -26.264 -24.022 30.719 1.00 40.34 269 GLN A N 1
ATOM 2122 C CA . GLN A 1 269 ? -26.470 -25.384 30.217 1.00 40.34 269 GLN A CA 1
ATOM 2123 C C . GLN A 1 269 ? -25.138 -26.006 29.784 1.00 40.34 269 GLN A C 1
ATOM 2125 O O . GLN A 1 269 ? -24.821 -26.138 28.594 1.00 40.34 269 GLN A O 1
ATOM 2130 N N . THR A 1 270 ? -24.347 -26.337 30.812 1.00 38.59 270 THR A N 1
ATOM 2131 C CA . THR A 1 270 ? -23.296 -27.373 30.799 1.00 38.59 270 THR A CA 1
ATOM 2132 C C . THR A 1 270 ? -23.799 -28.677 30.205 1.00 38.59 270 THR A C 1
ATOM 2134 O O . THR A 1 270 ? -24.850 -29.156 30.684 1.00 38.59 270 THR A O 1
#

Foldseek 3Di:
DPPVVCPVVVCPDQLNVQLVCCCPVVVPDDDSVVSSVVSVVVVVVCCFQCPDPPPADPQWDWDKFFFPDDAQDDVPDDPVPTDITIDTFNQDDPVLVVLVVPADDDPRSVVSVLVSLLVSLLRRLVCQCPDPVHHTAAALVRSCVSSVHDSVSSVVSVVVVCVVPVDQSDHPCSSSCVVVPPCLLLQLLVCVLVVHDLVVSCVVSVHDSVVSVVSVVLLVLLLVCLVVLDALVVSCVVSVDDSVVSVSSLVSSCVSPVVSDNVPRDPPDD

pLDDT: mean 82.55, std 15.04, range [37.94, 97.56]

Sequence (270 aa):
MSSQAYVGTAKRTFSQAVVHLLETDYALLGSRRVLELIAADIRDLVQQFYQQANRVPSGWMVFAGVKATGPKARPGQSASDHQLVSLSWPILLPEDLEALSTMPKGKEGKAARRTLLRKRIVRVIEYGRQHPDGPVLLTLADLSAMFSLGVVQVSLLLKEARENTGKPLLTKGYYFDQGMRPTHKHEIIALYEAGTDEADIARRTQHDPSSVGKYIRDYERVKLLLKNQMSVERIVYLTGMQPNVVRAYVDMVYQYHPDLSPEQVTPDQT

Radius of gyration: 27.45 Å; chains: 1; bounding box: 72×53×81 Å